Protein AF-S9UE52-F1 (afdb_monomer_lite)

InterPro domains:
  IPR001623 DnaJ domain [PF00226] (86-137)
  IPR001623 DnaJ domain [PS50076] (83-149)
  IPR001623 DnaJ domain [SM00271] (82-143)
  IPR001623 DnaJ domain [cd06257] (86-136)
  IPR036869 Chaperone J-domain superfamily [G3DSA:1.10.287.110] (58-142)
  IPR036869 Chaperone J-domain superfamily [SSF46565] (25-137)

Radius of gyration: 41.05 Å; chains: 1; bounding box: 106×76×118 Å

Foldseek 3Di:
DDDDDDDDDDDDDDDDPPVVPVPQQQDPVRDGDDHPVSVVVVVCCVVPPDPVVVVVVVVVVVVVVVLVVQQVVLVVLCVVPNALCVLLVHDLADEPVRLVVSLVVVCCCQPPVNDPPPDDDDDDARSNNNNVSSSCQLLDLSHPCVVVVSRVNRNVVSVVVVVVVPVPDDVVVVVVVVVVVVVVVVVVCCVPPVVVVVVLVVCCVPPVPVSVVVVVVVVV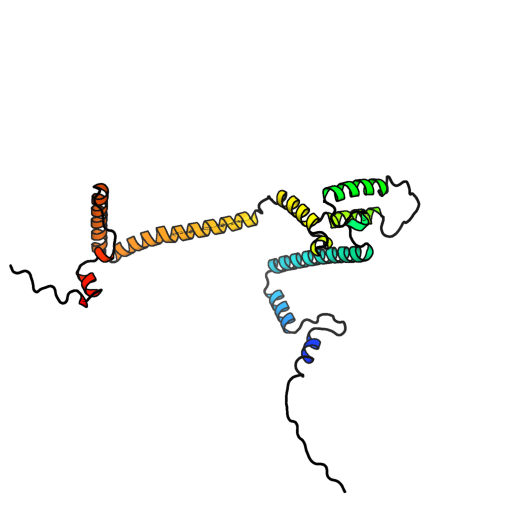VVVCVVVVHDDDPDPLVPDDPVVVCVVCVPPPPPDPPDDDD

Organism: NCBI:txid28005

Sequence (261 aa):
MRKRATFIIPSSCFCTAACGRRGVTTGESYSYKPGPIARFLRDAYQTLAPSNAKKKIAGRMQMGMEKAEVMEREQMWLKKHGSPLSVMGLPDHAELVEVRARYRNLVLETHPDTAKKAGAKSADETEYAILQTAYRMATSPVSLWHQNGSSPMLYQQLVAQSKKKVRSVNPVTAFAVFSFIVMILAGVFFSVVIVKHGLEAALQFFDPQFYHFMIQQEKEEQRKIEAGEFVDKDPKRLAPSAVRKLLFPGRFIHGDEEKTQ

Structure (mmCIF, N/CA/C/O backbone):
data_AF-S9UE52-F1
#
_entry.id   AF-S9UE52-F1
#
loop_
_atom_site.group_PDB
_atom_site.id
_atom_site.type_symbol
_atom_site.label_atom_id
_atom_site.label_alt_id
_atom_site.label_comp_id
_atom_site.label_asym_id
_atom_site.label_entity_id
_atom_site.label_seq_id
_atom_site.pdbx_PDB_ins_code
_atom_site.Cartn_x
_atom_site.Cartn_y
_atom_site.Cartn_z
_atom_site.occupancy
_atom_site.B_iso_or_equiv
_atom_site.auth_seq_id
_atom_site.auth_comp_id
_atom_site.auth_asym_id
_atom_site.auth_atom_id
_atom_site.pdbx_PDB_model_num
ATOM 1 N N . MET A 1 1 ? 62.841 -40.513 37.227 1.00 39.00 1 MET A N 1
ATOM 2 C CA . MET A 1 1 ? 63.048 -39.202 37.890 1.00 39.00 1 MET A CA 1
ATOM 3 C C . MET A 1 1 ? 62.196 -38.136 37.210 1.00 39.00 1 MET A C 1
ATOM 5 O O . MET A 1 1 ? 61.986 -38.232 36.013 1.00 39.00 1 MET A O 1
ATOM 9 N N . ARG A 1 2 ? 61.805 -37.115 37.988 1.00 34.84 2 ARG A N 1
ATOM 10 C CA . ARG A 1 2 ? 61.017 -35.902 37.666 1.00 34.84 2 ARG A CA 1
ATOM 11 C C . ARG A 1 2 ? 59.485 -36.019 37.691 1.00 34.84 2 ARG A C 1
ATOM 13 O O . ARG A 1 2 ? 58.818 -36.336 36.719 1.00 34.84 2 ARG A O 1
ATOM 20 N N . LYS A 1 3 ? 58.987 -35.643 38.874 1.00 41.69 3 LYS A N 1
ATOM 21 C CA . LYS A 1 3 ? 57.659 -35.122 39.215 1.00 41.69 3 LYS A CA 1
ATOM 22 C C . LYS A 1 3 ? 57.215 -34.013 38.248 1.00 41.69 3 LYS A C 1
ATOM 24 O O . LYS A 1 3 ? 58.028 -33.140 37.949 1.00 41.69 3 LYS A O 1
ATOM 29 N N . ARG A 1 4 ? 55.917 -33.942 37.938 1.00 36.59 4 ARG A N 1
ATOM 30 C CA . ARG A 1 4 ? 55.175 -32.672 37.843 1.00 36.59 4 ARG A CA 1
ATOM 31 C C . ARG A 1 4 ? 53.761 -32.859 38.385 1.00 36.59 4 ARG A C 1
ATOM 33 O O . ARG A 1 4 ? 53.065 -33.797 38.018 1.00 36.59 4 ARG A O 1
ATOM 40 N N . ALA A 1 5 ? 53.414 -31.977 39.311 1.00 39.81 5 ALA A N 1
ATOM 41 C CA . ALA A 1 5 ? 52.153 -31.916 40.022 1.00 39.81 5 ALA A CA 1
ATOM 42 C C . ALA A 1 5 ? 51.166 -30.974 39.308 1.00 39.81 5 ALA A C 1
ATOM 44 O O . ALA A 1 5 ? 51.595 -30.012 38.676 1.00 39.81 5 ALA A O 1
ATOM 45 N N . THR A 1 6 ? 49.873 -31.289 39.467 1.00 39.28 6 THR A N 1
ATOM 46 C CA . THR A 1 6 ? 48.701 -30.395 39.613 1.00 39.28 6 THR A CA 1
ATOM 47 C C . THR A 1 6 ? 48.587 -29.131 38.753 1.00 39.28 6 THR A C 1
ATOM 49 O O . THR A 1 6 ? 49.360 -28.201 38.932 1.00 39.28 6 THR A O 1
ATOM 52 N N . PHE A 1 7 ? 47.460 -28.984 38.044 1.00 30.09 7 PHE A N 1
ATOM 53 C CA . PHE A 1 7 ? 46.431 -28.024 38.476 1.00 30.09 7 PHE A CA 1
ATOM 54 C C . PHE A 1 7 ? 45.070 -28.340 37.840 1.00 30.09 7 PHE A C 1
ATOM 56 O O . PHE A 1 7 ? 44.947 -28.502 36.629 1.00 30.09 7 PHE A O 1
ATOM 63 N N . ILE A 1 8 ? 44.057 -28.446 38.695 1.00 36.19 8 ILE A N 1
ATOM 64 C CA . ILE A 1 8 ? 42.642 -28.552 38.344 1.00 36.19 8 ILE A CA 1
ATOM 65 C C . ILE A 1 8 ? 42.162 -27.133 38.019 1.00 36.19 8 ILE A C 1
ATOM 67 O O . ILE A 1 8 ? 42.325 -26.235 38.841 1.00 36.19 8 ILE A O 1
ATOM 71 N N . ILE A 1 9 ? 41.540 -26.939 36.856 1.00 36.56 9 ILE A N 1
ATOM 72 C CA . ILE A 1 9 ? 40.659 -25.795 36.595 1.00 36.56 9 ILE A CA 1
ATOM 73 C C . ILE A 1 9 ? 39.251 -26.376 36.435 1.00 36.56 9 ILE A C 1
ATOM 75 O O . ILE A 1 9 ? 38.971 -26.997 35.408 1.00 36.56 9 ILE A O 1
ATOM 79 N N . PRO A 1 10 ? 38.358 -26.237 37.428 1.00 45.88 10 PRO A N 1
ATOM 80 C CA . PRO A 1 10 ? 36.957 -26.571 37.269 1.00 45.88 10 PRO A CA 1
ATOM 81 C C . PRO A 1 10 ? 36.198 -25.286 36.938 1.00 45.88 10 PRO A C 1
ATOM 83 O O . PRO A 1 10 ? 36.192 -24.360 37.740 1.00 45.88 10 PRO A O 1
ATOM 86 N N . SER A 1 11 ? 35.552 -25.205 35.777 1.00 33.38 11 SER A N 1
ATOM 87 C CA . SER A 1 11 ? 34.475 -24.234 35.517 1.00 33.38 11 SER A CA 1
ATOM 88 C C . SER A 1 11 ? 33.665 -24.678 34.302 1.00 33.38 11 SER A C 1
ATOM 90 O O . SER A 1 11 ? 33.887 -24.275 33.168 1.00 33.38 11 SER A O 1
ATOM 92 N N . SER A 1 12 ? 32.778 -25.623 34.584 1.00 35.09 12 SER A N 1
ATOM 93 C CA . SER A 1 12 ? 31.376 -25.646 34.171 1.00 35.09 12 SER A CA 1
ATOM 94 C C . SER A 1 12 ? 30.885 -24.684 33.069 1.00 35.09 12 SER A C 1
ATOM 96 O O . SER A 1 12 ? 30.914 -23.467 33.218 1.00 35.09 12 SER A O 1
ATOM 98 N N . CYS A 1 13 ? 30.129 -25.315 32.166 1.00 36.69 13 CYS A N 1
ATOM 99 C CA . CYS A 1 13 ? 28.798 -24.908 31.705 1.00 36.69 13 CYS A CA 1
ATOM 100 C C . CYS A 1 13 ? 28.675 -24.107 30.396 1.00 36.69 13 CYS A C 1
ATOM 102 O O . CYS A 1 13 ? 29.430 -23.192 30.105 1.00 36.69 13 CYS A O 1
ATOM 104 N N . PHE A 1 14 ? 27.600 -24.455 29.679 1.00 35.03 14 PHE A N 1
ATOM 105 C CA . PHE A 1 14 ? 26.991 -23.783 28.527 1.00 35.03 14 PHE A CA 1
ATOM 106 C C . PHE A 1 14 ? 27.690 -23.907 27.171 1.00 35.03 14 PHE A C 1
ATOM 108 O O . PHE A 1 14 ? 28.370 -22.988 26.745 1.00 35.03 14 PHE A O 1
ATOM 115 N N . CYS A 1 15 ? 27.386 -24.978 26.419 1.00 31.83 15 CYS A N 1
ATOM 116 C CA . CYS A 1 15 ? 27.245 -24.876 24.949 1.00 31.83 15 CYS A CA 1
ATOM 117 C C . CYS A 1 15 ? 26.535 -26.058 24.243 1.00 31.83 15 CYS A C 1
ATOM 119 O O . CYS A 1 15 ? 26.544 -26.128 23.019 1.00 31.83 15 CYS A O 1
ATOM 121 N N . THR A 1 16 ? 25.863 -26.979 24.943 1.00 37.31 16 THR A N 1
ATOM 122 C CA . THR A 1 16 ? 25.246 -28.169 24.306 1.00 37.31 16 THR A CA 1
ATOM 123 C C . THR A 1 16 ? 23.750 -28.056 23.982 1.00 37.31 16 THR A C 1
ATOM 125 O O . THR A 1 16 ? 23.169 -29.011 23.477 1.00 37.31 16 THR A O 1
ATOM 128 N N . ALA A 1 17 ? 23.107 -26.899 24.179 1.00 39.38 17 ALA A N 1
ATOM 129 C CA . ALA A 1 17 ? 21.669 -26.733 23.900 1.00 39.38 17 ALA A CA 1
ATOM 130 C C . ALA A 1 17 ? 21.336 -26.001 22.581 1.00 39.38 17 ALA A C 1
ATOM 132 O O . ALA A 1 17 ? 20.198 -26.066 22.114 1.00 39.38 17 ALA A O 1
ATOM 133 N N . ALA A 1 18 ? 22.299 -25.314 21.953 1.00 41.38 18 ALA A N 1
ATOM 134 C CA . ALA A 1 18 ? 22.034 -24.500 20.760 1.00 41.38 18 ALA A CA 1
ATOM 135 C C . ALA A 1 18 ? 22.187 -25.274 19.434 1.00 41.38 18 ALA A C 1
ATOM 137 O O . ALA A 1 18 ? 21.446 -25.013 18.486 1.00 41.38 18 ALA A O 1
ATOM 138 N N . CYS A 1 19 ? 23.085 -26.266 19.365 1.00 37.19 19 CYS A N 1
ATOM 139 C CA . CYS A 1 19 ? 23.285 -27.060 18.143 1.00 37.19 19 CYS A CA 1
ATOM 140 C C . CYS A 1 19 ? 22.184 -28.107 17.899 1.00 37.19 19 CYS A C 1
ATOM 142 O O . CYS A 1 19 ? 21.848 -28.378 16.750 1.00 37.19 19 CYS A O 1
ATOM 144 N N . GLY A 1 20 ? 21.552 -28.645 18.949 1.00 33.91 20 GLY A N 1
ATOM 145 C CA . GLY A 1 20 ? 20.535 -29.702 18.818 1.00 33.91 20 GLY A CA 1
ATOM 146 C C . GLY A 1 20 ? 19.168 -29.248 18.285 1.00 33.91 20 GLY A C 1
ATOM 147 O O . GLY A 1 20 ? 18.363 -30.079 17.878 1.00 33.91 20 GLY A O 1
ATOM 148 N N . ARG A 1 21 ? 18.877 -27.938 18.258 1.00 43.19 21 ARG A N 1
ATOM 149 C CA . ARG A 1 21 ? 17.559 -27.414 17.842 1.00 43.19 21 ARG A CA 1
ATOM 150 C C . ARG A 1 21 ? 17.455 -27.018 16.368 1.00 43.19 21 ARG A C 1
ATOM 152 O O . ARG A 1 21 ? 16.339 -26.933 15.860 1.00 43.19 21 ARG A O 1
ATOM 159 N N . ARG A 1 22 ? 18.574 -26.826 15.656 1.00 43.00 22 ARG A N 1
ATOM 160 C CA . ARG A 1 22 ? 18.538 -26.534 14.207 1.00 43.00 22 ARG A CA 1
ATOM 161 C C . ARG A 1 22 ? 18.131 -27.763 13.383 1.00 43.00 22 ARG A C 1
ATOM 163 O O . ARG A 1 22 ? 17.329 -27.626 12.470 1.00 43.00 22 ARG A O 1
ATOM 170 N N . GLY A 1 23 ? 18.541 -28.969 13.784 1.00 46.31 23 GLY A N 1
ATOM 171 C CA . GLY A 1 23 ? 18.203 -30.214 13.072 1.00 46.31 23 GLY A CA 1
ATOM 172 C C . GLY A 1 23 ? 16.717 -30.610 13.073 1.00 46.31 23 GLY A C 1
ATOM 173 O O . GLY A 1 23 ? 16.309 -31.451 12.281 1.00 46.31 23 GLY A O 1
ATOM 174 N N . VAL A 1 24 ? 15.884 -30.005 13.929 1.00 52.06 24 VAL A N 1
ATOM 175 C CA . VAL A 1 24 ? 14.453 -30.358 14.045 1.00 52.06 24 VAL A CA 1
ATOM 176 C C . VAL A 1 24 ? 13.578 -29.607 13.031 1.00 52.06 24 VAL A C 1
ATOM 178 O O . VAL A 1 24 ? 12.476 -30.054 12.727 1.00 52.06 24 VAL A O 1
ATOM 181 N N . THR A 1 25 ? 14.053 -28.480 12.487 1.00 48.56 25 THR A N 1
ATOM 182 C CA . THR A 1 25 ? 13.241 -27.599 11.620 1.00 48.56 25 THR A CA 1
ATOM 183 C C . THR A 1 25 ? 13.777 -27.445 10.198 1.00 48.56 25 THR A C 1
ATOM 185 O O . THR A 1 25 ? 13.020 -27.046 9.315 1.00 48.56 25 THR A O 1
ATOM 188 N N . THR A 1 26 ? 15.027 -27.829 9.935 1.00 48.72 26 THR A N 1
ATOM 189 C CA . THR A 1 26 ? 15.622 -27.849 8.590 1.00 48.72 26 THR A CA 1
ATOM 190 C C . THR A 1 26 ? 15.923 -29.285 8.170 1.00 48.72 26 THR A C 1
ATOM 192 O O . THR A 1 26 ? 16.691 -29.977 8.835 1.00 48.72 26 THR A O 1
ATOM 195 N N . GLY A 1 27 ? 15.300 -29.751 7.085 1.00 53.41 27 GLY A N 1
ATOM 196 C CA . GLY A 1 27 ? 15.640 -31.016 6.434 1.00 53.41 27 GLY A CA 1
ATOM 197 C C . GLY A 1 27 ? 16.993 -30.966 5.718 1.00 53.41 27 GLY A C 1
ATOM 198 O O . GLY A 1 27 ? 17.577 -29.896 5.566 1.00 53.41 27 GLY A O 1
ATOM 199 N N . GLU A 1 28 ? 17.458 -32.122 5.233 1.00 50.53 28 GLU A N 1
ATOM 200 C CA . GLU A 1 28 ? 18.746 -32.297 4.527 1.00 50.53 28 GLU A CA 1
ATOM 201 C C . GLU A 1 28 ? 18.913 -31.391 3.290 1.00 50.53 28 GLU A C 1
ATOM 203 O O . GLU A 1 28 ? 20.029 -31.178 2.834 1.00 50.53 28 GLU A O 1
ATOM 208 N N . SER A 1 29 ? 17.826 -30.797 2.784 1.00 50.72 29 SER A N 1
ATOM 209 C CA . SER A 1 29 ? 17.812 -29.881 1.632 1.00 50.72 29 SER A CA 1
ATOM 210 C C . SER A 1 29 ? 17.504 -28.418 1.997 1.00 50.72 29 SER A C 1
ATOM 212 O O . SER A 1 29 ? 16.993 -27.687 1.155 1.00 50.72 29 SER A O 1
ATOM 214 N N . TYR A 1 30 ? 17.706 -27.988 3.252 1.00 53.94 30 TYR A N 1
ATOM 215 C CA . TYR A 1 30 ? 17.242 -26.682 3.776 1.00 53.94 30 TYR A CA 1
ATOM 216 C C . TYR A 1 30 ? 15.721 -26.455 3.663 1.00 53.94 30 TYR A C 1
ATOM 218 O O . TYR A 1 30 ? 15.222 -25.350 3.873 1.00 53.94 30 TYR A O 1
ATOM 226 N N . SER A 1 31 ? 14.958 -27.511 3.379 1.00 56.12 31 SER A N 1
ATOM 227 C CA . SER A 1 31 ? 13.502 -27.477 3.346 1.00 56.12 31 SER A CA 1
ATOM 228 C C . SER A 1 31 ? 12.945 -27.498 4.769 1.00 56.12 31 SER A C 1
ATOM 230 O O . SER A 1 31 ? 13.386 -28.272 5.624 1.00 56.12 31 SER A O 1
ATOM 232 N N . TYR A 1 32 ? 11.979 -26.623 5.047 1.00 65.75 32 TYR A N 1
ATOM 233 C CA . TYR A 1 32 ? 11.336 -26.552 6.356 1.00 65.75 32 TYR A CA 1
ATOM 234 C C . TYR A 1 32 ? 10.607 -27.868 6.666 1.00 65.75 32 TYR A C 1
ATOM 236 O O . TYR A 1 32 ? 9.670 -28.248 5.960 1.00 65.75 32 TYR A O 1
ATOM 244 N N . LYS A 1 33 ? 11.013 -28.559 7.738 1.00 68.19 33 LYS A N 1
ATOM 245 C CA . LYS A 1 33 ? 10.299 -29.732 8.261 1.00 68.19 33 LYS A CA 1
ATOM 246 C C . LYS A 1 33 ? 9.376 -29.279 9.400 1.00 68.19 33 LYS A C 1
ATOM 248 O O . LYS A 1 33 ? 9.873 -28.826 10.431 1.00 68.19 33 LYS A O 1
ATOM 253 N N . PRO A 1 34 ? 8.041 -29.408 9.266 1.00 72.06 34 PRO A N 1
ATOM 254 C CA . PRO A 1 34 ? 7.133 -29.036 10.339 1.00 72.06 34 PRO A CA 1
ATOM 255 C C . PRO A 1 34 ? 7.307 -29.992 11.523 1.00 72.06 34 PRO A C 1
ATOM 257 O O . PRO A 1 34 ? 7.177 -31.217 11.380 1.00 72.06 34 PRO A O 1
ATOM 260 N N . GLY A 1 35 ? 7.594 -29.413 12.689 1.00 81.50 35 GLY A N 1
ATOM 261 C CA . GLY A 1 35 ? 7.729 -30.137 13.949 1.00 81.50 35 GLY A CA 1
ATOM 262 C C . GLY A 1 35 ? 6.406 -30.752 14.432 1.00 81.50 35 GLY A C 1
ATOM 263 O O . GLY A 1 35 ? 5.337 -30.424 13.912 1.00 81.50 35 GLY A O 1
ATOM 264 N N . PRO A 1 36 ? 6.450 -31.622 15.453 1.00 77.44 36 PRO A N 1
ATOM 265 C CA . PRO A 1 36 ? 5.275 -32.350 15.946 1.00 77.44 36 PRO A CA 1
ATOM 266 C C . PRO A 1 36 ? 4.136 -31.424 16.399 1.00 77.44 36 PRO A C 1
ATOM 268 O O . PRO A 1 36 ? 2.976 -31.675 16.087 1.00 77.44 36 PRO A O 1
ATOM 271 N N . ILE A 1 37 ? 4.463 -30.294 17.033 1.00 76.31 37 ILE A N 1
ATOM 272 C CA . ILE A 1 37 ? 3.480 -29.284 17.461 1.00 76.31 37 ILE A CA 1
ATOM 273 C C . ILE A 1 37 ? 2.779 -28.638 16.255 1.00 76.31 37 ILE A C 1
ATOM 275 O O . ILE A 1 37 ? 1.567 -28.445 16.268 1.00 76.31 37 ILE A O 1
ATOM 279 N N . ALA A 1 38 ? 3.522 -28.339 15.185 1.00 77.19 38 ALA A N 1
ATOM 280 C CA . ALA A 1 38 ? 2.959 -27.744 13.975 1.00 77.19 38 ALA A CA 1
ATOM 281 C C . ALA A 1 38 ? 2.018 -28.714 13.242 1.00 77.19 38 ALA A C 1
ATOM 283 O O . ALA A 1 38 ? 1.025 -28.281 12.662 1.00 77.19 38 ALA A O 1
ATOM 284 N N . ARG A 1 39 ? 2.304 -30.024 13.298 1.00 80.12 39 ARG A N 1
ATOM 285 C CA . ARG A 1 39 ? 1.415 -31.069 12.766 1.00 80.12 39 ARG A CA 1
ATOM 286 C C . ARG A 1 39 ? 0.128 -31.160 13.577 1.00 80.12 39 ARG A C 1
ATOM 288 O O . ARG A 1 39 ? -0.943 -31.043 13.000 1.00 80.12 39 ARG A O 1
ATOM 295 N N . PHE A 1 40 ? 0.232 -31.221 14.905 1.00 82.00 40 PHE A N 1
ATOM 296 C CA . PHE A 1 40 ? -0.940 -31.252 15.781 1.00 82.00 40 PHE A CA 1
ATOM 297 C C . PHE A 1 40 ? -1.844 -30.023 15.598 1.00 82.00 40 PHE A C 1
ATOM 299 O O . PHE A 1 40 ? -3.054 -30.156 15.446 1.00 82.00 40 PHE A O 1
ATOM 306 N N . LEU A 1 41 ? -1.266 -28.818 15.541 1.00 80.50 41 LEU A N 1
ATOM 307 C CA . LEU A 1 41 ? -2.024 -27.589 15.285 1.00 80.50 41 LEU A CA 1
ATOM 308 C C . LEU A 1 41 ? -2.682 -27.588 13.902 1.00 80.50 41 LEU A C 1
ATOM 310 O O . LEU A 1 41 ? -3.803 -27.102 13.758 1.00 80.50 41 LEU A O 1
ATOM 314 N N . ARG A 1 42 ? -2.007 -28.135 12.885 1.00 80.00 42 ARG A N 1
ATOM 315 C CA . ARG A 1 42 ? -2.571 -28.286 11.541 1.00 80.00 42 ARG A CA 1
ATOM 316 C C . ARG A 1 42 ? -3.760 -29.241 11.549 1.00 80.00 42 ARG A C 1
ATOM 318 O O . ARG A 1 42 ? -4.777 -28.901 10.953 1.00 80.00 42 ARG A O 1
ATOM 325 N N . ASP A 1 43 ? -3.660 -30.370 12.239 1.00 80.88 43 ASP A N 1
ATOM 326 C CA . ASP A 1 43 ? -4.728 -31.371 12.316 1.00 80.88 43 ASP A CA 1
ATOM 327 C C . ASP A 1 43 ? -5.923 -30.847 13.126 1.00 80.88 43 ASP A C 1
ATOM 329 O O . ASP A 1 43 ? -7.071 -30.951 12.690 1.00 80.88 43 ASP A O 1
ATOM 333 N N . ALA A 1 44 ? -5.667 -30.166 14.247 1.00 78.81 44 ALA A N 1
ATOM 334 C CA . ALA A 1 44 ? -6.691 -29.472 15.027 1.00 78.81 44 ALA A CA 1
ATOM 335 C C . ALA A 1 44 ? -7.390 -28.378 14.199 1.00 78.81 44 ALA A C 1
ATOM 337 O O . ALA A 1 44 ? -8.613 -28.275 14.186 1.00 78.81 44 ALA A O 1
ATOM 338 N N . TYR A 1 45 ? -6.635 -27.590 13.433 1.00 78.31 45 TYR A N 1
ATOM 339 C CA . TYR A 1 45 ? -7.202 -26.583 12.537 1.00 78.31 45 TYR A CA 1
ATOM 340 C C . TYR A 1 45 ? -7.994 -27.216 11.379 1.00 78.31 45 TYR A C 1
ATOM 342 O O . TYR A 1 45 ? -9.056 -26.725 10.997 1.00 78.31 45 TYR A O 1
ATOM 350 N N . GLN A 1 46 ? -7.526 -28.330 10.816 1.00 80.12 46 GLN A N 1
ATOM 351 C CA . GLN A 1 46 ? -8.240 -29.040 9.757 1.00 80.12 46 GLN A CA 1
ATOM 352 C C . GLN A 1 46 ? -9.533 -29.692 10.250 1.00 80.12 46 GLN A C 1
ATOM 354 O O . GLN A 1 46 ? -10.493 -29.753 9.484 1.00 80.12 46 GLN A O 1
ATOM 359 N N . THR A 1 47 ? -9.598 -30.126 11.501 1.00 78.12 47 THR A N 1
ATOM 360 C CA . THR A 1 47 ? -10.788 -30.771 12.070 1.00 78.12 47 THR A CA 1
ATOM 361 C C . THR A 1 47 ? -11.797 -29.760 12.615 1.00 78.12 47 THR A C 1
ATOM 363 O O . THR A 1 47 ? -12.991 -29.913 12.376 1.00 78.12 47 THR A O 1
ATOM 366 N N . LEU A 1 48 ? -11.337 -28.688 13.268 1.00 76.94 48 LEU A N 1
ATOM 367 C CA . LEU A 1 48 ? -12.206 -27.741 13.979 1.00 76.94 48 LEU A CA 1
ATOM 368 C C . LEU A 1 48 ? -12.563 -26.483 13.177 1.00 76.94 48 LEU A C 1
ATOM 370 O O . LEU A 1 48 ? -13.579 -25.849 13.458 1.00 76.94 48 LEU A O 1
ATOM 374 N N . ALA A 1 49 ? -11.753 -26.073 12.191 1.00 71.56 49 ALA A N 1
ATOM 375 C CA . ALA A 1 49 ? -12.007 -24.804 11.514 1.00 71.56 49 ALA A CA 1
ATOM 376 C C . ALA A 1 49 ? -13.182 -24.907 10.519 1.00 71.56 49 ALA A C 1
ATOM 378 O O . ALA A 1 49 ? -13.180 -25.789 9.645 1.00 71.56 49 ALA A O 1
ATOM 379 N N . PRO A 1 50 ? -14.144 -23.963 10.563 1.00 77.94 50 PRO A N 1
ATOM 380 C CA . PRO A 1 50 ? -15.257 -23.930 9.624 1.00 77.94 50 PRO A CA 1
ATOM 381 C C . PRO A 1 50 ? -14.751 -23.754 8.186 1.00 77.94 50 PRO A C 1
ATOM 383 O O . PRO A 1 50 ? -13.779 -23.035 7.925 1.00 77.94 50 PRO A O 1
ATOM 386 N N . SER A 1 51 ? -15.429 -24.386 7.224 1.00 77.62 51 SER A N 1
ATOM 387 C CA . SER A 1 51 ? -15.046 -24.394 5.799 1.00 77.62 51 SER A CA 1
ATOM 388 C C . SER A 1 51 ? -14.838 -22.986 5.219 1.00 77.62 51 SER A C 1
ATOM 390 O O . SER A 1 51 ? -13.939 -22.765 4.406 1.00 77.62 51 SER A O 1
ATOM 392 N N . ASN A 1 52 ? -15.598 -22.004 5.707 1.00 76.94 52 ASN A N 1
ATOM 393 C CA . ASN A 1 52 ? -15.487 -20.597 5.321 1.00 76.94 52 ASN A CA 1
ATOM 394 C C . ASN A 1 52 ? -14.184 -19.930 5.800 1.00 76.94 52 ASN A C 1
ATOM 396 O O . ASN A 1 52 ? -13.637 -19.085 5.090 1.00 76.94 52 ASN A O 1
ATOM 400 N N . ALA A 1 53 ? -13.655 -20.311 6.968 1.00 77.12 53 ALA A N 1
ATOM 401 C CA . ALA A 1 53 ? -12.375 -19.798 7.463 1.00 77.12 53 ALA A CA 1
ATOM 402 C C . ALA A 1 53 ? -11.208 -20.341 6.626 1.00 77.12 53 ALA A C 1
ATOM 404 O O . ALA A 1 53 ? -10.328 -19.579 6.223 1.00 77.12 53 ALA A O 1
ATOM 405 N N . LYS A 1 54 ? -11.265 -21.631 6.265 1.00 79.75 54 LYS A N 1
ATOM 406 C CA . LYS A 1 54 ? -10.280 -22.273 5.382 1.00 79.75 54 LYS A CA 1
ATOM 407 C C . LYS A 1 54 ? -10.230 -21.607 4.007 1.00 79.75 54 LYS A C 1
ATOM 409 O O . LYS A 1 54 ? -9.145 -21.255 3.555 1.00 79.75 54 LYS A O 1
ATOM 414 N N . LYS A 1 55 ? -11.389 -21.350 3.385 1.00 81.50 55 LYS A N 1
ATOM 415 C CA . LYS A 1 55 ? -11.477 -20.643 2.093 1.00 81.50 55 LYS A CA 1
ATOM 416 C C . LYS A 1 55 ? -10.907 -19.223 2.164 1.00 81.50 55 LYS A C 1
ATOM 418 O O . LYS A 1 55 ? -10.146 -18.829 1.286 1.00 81.50 55 LYS A O 1
ATOM 423 N N . LYS A 1 56 ? -11.217 -18.467 3.224 1.00 82.69 56 LYS A N 1
ATOM 424 C CA . LYS A 1 56 ? -10.678 -17.108 3.420 1.00 82.69 56 LYS A CA 1
ATOM 425 C C . LYS A 1 56 ? -9.158 -17.102 3.587 1.00 82.69 56 LYS A C 1
ATOM 427 O O . LYS A 1 56 ? -8.491 -16.239 3.022 1.00 82.69 56 LYS A O 1
ATOM 432 N N . ILE A 1 57 ? -8.612 -18.042 4.356 1.00 83.88 57 ILE A N 1
ATOM 433 C CA . ILE A 1 57 ? -7.165 -18.138 4.585 1.00 83.88 57 ILE A CA 1
ATOM 434 C C . ILE A 1 57 ? -6.443 -18.594 3.316 1.00 83.88 57 ILE A C 1
ATOM 436 O O . ILE A 1 57 ? -5.443 -17.981 2.954 1.00 83.88 57 ILE A O 1
ATOM 440 N N . ALA A 1 58 ? -6.986 -19.578 2.597 1.00 83.62 58 ALA A N 1
ATOM 441 C CA . ALA A 1 58 ? -6.451 -20.009 1.309 1.00 83.62 58 ALA A CA 1
ATOM 442 C C . ALA A 1 58 ? -6.434 -18.861 0.287 1.00 83.62 58 ALA A C 1
ATOM 444 O O . ALA A 1 58 ? -5.400 -18.611 -0.321 1.00 83.62 58 ALA A O 1
ATOM 445 N N . GLY A 1 59 ? -7.526 -18.094 0.176 1.00 84.75 59 GLY A N 1
ATOM 446 C CA . GLY A 1 59 ? -7.577 -16.926 -0.708 1.00 84.75 59 GLY A CA 1
ATOM 447 C C . GLY A 1 59 ? -6.546 -15.854 -0.340 1.00 84.75 59 GLY A C 1
ATOM 448 O O . GLY A 1 59 ? -5.868 -15.321 -1.213 1.00 84.75 59 GLY A O 1
ATOM 449 N N . ARG A 1 60 ? -6.350 -15.575 0.957 1.00 84.62 60 ARG A N 1
ATOM 450 C CA . ARG A 1 60 ? -5.303 -14.642 1.413 1.00 84.62 60 ARG A CA 1
ATOM 451 C C . ARG A 1 60 ? -3.893 -15.150 1.116 1.00 84.62 60 ARG A C 1
ATOM 453 O O . ARG A 1 60 ? -3.045 -14.355 0.726 1.00 84.62 60 ARG A O 1
ATOM 460 N N . MET A 1 61 ? -3.642 -16.445 1.305 1.00 84.06 61 MET A N 1
ATOM 461 C CA . MET A 1 61 ? -2.355 -17.062 0.977 1.00 84.06 61 MET A CA 1
ATOM 462 C C . MET A 1 61 ? -2.080 -17.005 -0.524 1.00 84.06 61 MET A C 1
ATOM 464 O O . MET A 1 61 ? -0.985 -16.615 -0.907 1.00 84.06 61 MET A O 1
ATOM 468 N N . GLN A 1 62 ? -3.076 -17.306 -1.358 1.00 87.81 62 GLN A N 1
ATOM 469 C CA . GLN A 1 62 ? -2.953 -17.229 -2.809 1.00 87.81 62 GLN A CA 1
ATOM 470 C C . GLN A 1 62 ? -2.659 -15.798 -3.274 1.00 87.81 62 GLN A C 1
ATOM 472 O O . GLN A 1 62 ? -1.680 -15.587 -3.979 1.00 87.81 62 GLN A O 1
ATOM 477 N N . MET A 1 63 ? -3.411 -14.801 -2.796 1.00 85.38 63 MET A N 1
ATOM 478 C CA . MET A 1 63 ? -3.114 -13.392 -3.095 1.00 85.38 63 MET A CA 1
ATOM 479 C C . MET A 1 63 ? -1.713 -12.981 -2.617 1.00 85.38 63 MET A C 1
ATOM 481 O O . MET A 1 63 ? -1.037 -12.182 -3.264 1.00 85.38 63 MET A O 1
ATOM 485 N N . GLY A 1 64 ? -1.269 -13.512 -1.473 1.00 84.56 64 GLY A N 1
ATOM 486 C CA . GLY A 1 64 ? 0.083 -13.300 -0.961 1.00 84.56 64 GLY A CA 1
ATOM 487 C C . GLY A 1 64 ? 1.156 -13.903 -1.868 1.00 84.56 64 GLY A C 1
ATOM 488 O O . GLY A 1 64 ? 2.154 -13.240 -2.138 1.00 84.56 64 GLY A O 1
ATOM 489 N N . MET A 1 65 ? 0.932 -15.121 -2.368 1.00 87.25 65 MET A N 1
ATOM 490 C CA . MET A 1 65 ? 1.821 -15.799 -3.314 1.00 87.25 65 MET A CA 1
ATOM 491 C C . MET A 1 65 ? 1.873 -15.079 -4.659 1.00 87.25 65 MET A C 1
ATOM 493 O O . MET A 1 65 ? 2.963 -14.804 -5.138 1.00 87.25 65 MET A O 1
ATOM 497 N N . GLU A 1 66 ? 0.727 -14.695 -5.222 1.00 88.69 66 GLU A N 1
ATOM 498 C CA . GLU A 1 66 ? 0.658 -13.920 -6.468 1.00 88.69 66 GLU A CA 1
ATOM 499 C C . GLU A 1 66 ? 1.414 -12.593 -6.330 1.00 88.69 66 GLU A C 1
ATOM 501 O O . GLU A 1 66 ? 2.185 -12.203 -7.206 1.00 88.69 66 GLU A O 1
ATOM 506 N N . LYS A 1 67 ? 1.259 -11.907 -5.190 1.00 87.50 67 LYS A N 1
ATOM 507 C CA . LYS A 1 67 ? 2.013 -10.683 -4.906 1.00 87.50 67 LYS A CA 1
ATOM 508 C C . LYS A 1 67 ? 3.517 -10.951 -4.795 1.00 87.50 67 LYS A C 1
ATOM 510 O O . LYS A 1 67 ? 4.303 -10.156 -5.303 1.00 87.50 67 LYS A O 1
ATOM 515 N N . ALA A 1 68 ? 3.916 -12.028 -4.120 1.00 88.06 68 ALA A N 1
ATOM 516 C CA . ALA A 1 68 ? 5.320 -12.401 -3.976 1.00 88.06 68 ALA A CA 1
ATOM 517 C C . ALA A 1 68 ? 5.952 -12.746 -5.330 1.00 88.06 68 ALA A C 1
ATOM 519 O O . ALA A 1 68 ? 7.033 -12.252 -5.627 1.00 88.06 68 ALA A O 1
ATOM 520 N N . GLU A 1 69 ? 5.244 -13.491 -6.176 1.00 90.00 69 GLU A N 1
ATOM 521 C CA . GLU A 1 69 ? 5.685 -13.841 -7.525 1.00 90.00 69 GLU A CA 1
ATOM 522 C C . GLU A 1 69 ? 5.855 -12.594 -8.406 1.00 90.00 69 GLU A C 1
ATOM 524 O O . GLU A 1 69 ? 6.853 -12.455 -9.112 1.00 90.00 69 GLU A O 1
ATOM 529 N N . VAL A 1 70 ? 4.925 -11.634 -8.335 1.00 88.75 70 VAL A N 1
ATOM 530 C CA . VAL A 1 70 ? 5.070 -10.348 -9.037 1.00 88.75 70 VAL A CA 1
ATOM 531 C C . VAL A 1 70 ? 6.305 -9.590 -8.548 1.00 88.75 70 VAL A C 1
ATOM 533 O O . VAL A 1 70 ? 7.075 -9.102 -9.372 1.00 88.75 70 VAL A O 1
ATOM 536 N N . MET A 1 71 ? 6.527 -9.517 -7.232 1.00 88.62 71 MET A N 1
ATOM 537 C CA . MET A 1 71 ? 7.703 -8.842 -6.670 1.00 88.62 71 MET A CA 1
ATOM 538 C C . MET A 1 71 ? 9.010 -9.549 -7.043 1.00 88.62 71 MET A C 1
ATOM 540 O O . MET A 1 71 ? 9.999 -8.879 -7.320 1.00 88.62 71 MET A O 1
ATOM 544 N N . GLU A 1 72 ? 9.024 -10.879 -7.100 1.00 91.62 72 GLU A N 1
ATOM 545 C CA . GLU A 1 72 ? 10.185 -11.653 -7.541 1.00 91.62 72 GLU A CA 1
ATOM 546 C C . GLU A 1 72 ? 10.512 -11.375 -9.013 1.00 91.62 72 GLU A C 1
ATOM 548 O O . GLU A 1 72 ? 11.666 -11.112 -9.353 1.00 91.62 72 GLU A O 1
ATOM 553 N N . ARG A 1 73 ? 9.496 -11.330 -9.884 1.00 90.62 73 ARG A N 1
ATOM 554 C CA . ARG A 1 73 ? 9.674 -10.945 -11.293 1.00 90.62 73 ARG A CA 1
ATOM 555 C C . ARG A 1 73 ? 10.205 -9.518 -11.429 1.00 90.62 73 ARG A C 1
ATOM 557 O O . ARG A 1 73 ? 11.133 -9.294 -12.203 1.00 90.62 73 ARG A O 1
ATOM 564 N N . GLU A 1 74 ? 9.666 -8.566 -10.666 1.00 90.88 74 GLU A N 1
ATOM 565 C CA . GLU A 1 74 ? 10.177 -7.187 -10.631 1.00 90.88 74 GLU A CA 1
ATOM 566 C C . GLU A 1 74 ? 11.627 -7.142 -10.130 1.00 90.88 74 GLU A C 1
ATOM 568 O O . GLU A 1 74 ? 12.457 -6.442 -10.705 1.00 90.88 74 GLU A O 1
ATOM 573 N N . GLN A 1 75 ? 11.979 -7.932 -9.114 1.00 91.88 75 GLN A N 1
ATOM 574 C CA . GLN A 1 75 ? 13.349 -8.018 -8.612 1.00 91.88 75 GLN A CA 1
ATOM 575 C C . GLN A 1 75 ? 14.312 -8.571 -9.667 1.00 91.88 75 GLN A C 1
ATOM 577 O O . GLN A 1 75 ? 15.409 -8.039 -9.838 1.00 91.88 75 GLN A O 1
ATOM 582 N N . MET A 1 76 ? 13.921 -9.635 -10.368 1.00 91.88 76 MET A N 1
ATOM 583 C CA . MET A 1 76 ? 14.720 -10.226 -11.443 1.00 91.88 76 MET A CA 1
ATOM 584 C C . MET A 1 76 ? 14.905 -9.244 -12.599 1.00 91.88 76 MET A C 1
ATOM 586 O O . MET A 1 76 ? 16.011 -9.113 -13.122 1.00 91.88 76 MET A O 1
ATOM 590 N N . TRP A 1 77 ? 13.860 -8.491 -12.938 1.00 92.81 77 TRP A N 1
ATOM 591 C CA . TRP A 1 77 ? 13.945 -7.436 -13.940 1.00 92.81 77 TRP A CA 1
ATOM 592 C C . TRP A 1 77 ? 14.903 -6.318 -13.512 1.00 92.81 77 TRP A C 1
ATOM 594 O O . TRP A 1 77 ? 15.782 -5.943 -14.283 1.00 92.81 77 TRP A O 1
ATOM 604 N N . LEU A 1 78 ? 14.799 -5.832 -12.269 1.00 91.69 78 LEU A N 1
ATOM 605 C CA . LEU A 1 78 ? 15.675 -4.782 -11.732 1.00 91.69 78 LEU A CA 1
ATOM 606 C C . LEU A 1 78 ? 17.141 -5.231 -11.680 1.00 91.69 78 LEU A C 1
ATOM 608 O O . LEU A 1 78 ? 18.034 -4.430 -11.938 1.00 91.69 78 LEU A O 1
ATOM 612 N N . LYS A 1 79 ? 17.404 -6.513 -11.394 1.00 91.50 79 LYS A N 1
ATOM 613 C CA . LYS A 1 79 ? 18.760 -7.085 -11.457 1.00 91.50 79 LYS A CA 1
ATOM 614 C C . LYS A 1 79 ? 19.327 -7.097 -12.880 1.00 91.50 79 LYS A C 1
ATOM 616 O O . LYS A 1 79 ? 20.533 -6.952 -13.037 1.00 91.50 79 LYS A O 1
ATOM 621 N N . LYS A 1 80 ? 18.477 -7.295 -13.893 1.00 90.75 80 LYS A N 1
ATOM 622 C CA . LYS A 1 80 ? 18.878 -7.385 -15.305 1.00 90.75 80 LYS A CA 1
ATOM 623 C C . LYS A 1 80 ? 19.055 -6.010 -15.957 1.00 90.75 80 LYS A C 1
ATOM 625 O O . LYS A 1 80 ? 20.030 -5.806 -16.669 1.00 90.75 80 LYS A O 1
ATOM 630 N N . HIS A 1 81 ? 18.123 -5.089 -15.711 1.00 87.75 81 HIS A N 1
ATOM 631 C CA . HIS A 1 81 ? 18.004 -3.815 -16.436 1.00 87.75 81 HIS A CA 1
ATOM 632 C C . HIS A 1 81 ? 18.324 -2.575 -15.588 1.00 87.75 81 HIS A C 1
ATOM 634 O O . HIS A 1 81 ? 18.526 -1.493 -16.133 1.00 87.75 81 HIS A O 1
ATOM 640 N N . GLY A 1 82 ? 18.400 -2.708 -14.261 1.00 89.19 82 GLY A N 1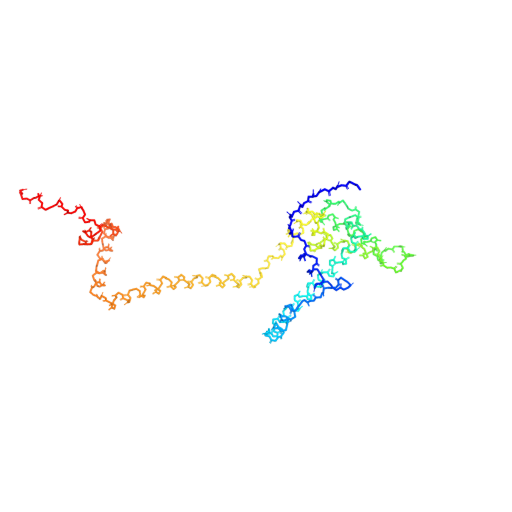
ATOM 641 C CA . GLY A 1 82 ? 18.696 -1.602 -13.352 1.00 89.19 82 GLY A CA 1
ATOM 642 C C . GLY A 1 82 ? 17.488 -0.705 -13.061 1.00 89.19 82 GLY A C 1
ATOM 643 O O . GLY A 1 82 ? 16.358 -1.174 -12.930 1.00 89.19 82 GLY A O 1
ATOM 644 N N . SER A 1 83 ? 17.734 0.600 -12.895 1.00 91.12 83 SER A N 1
ATOM 645 C CA . SER A 1 83 ? 16.689 1.581 -12.568 1.00 91.12 83 SER A CA 1
ATOM 646 C C . SER A 1 83 ? 15.714 1.763 -13.744 1.00 91.12 83 SER A C 1
ATOM 648 O O . SER A 1 83 ? 16.160 2.056 -14.856 1.00 91.12 83 SER A O 1
ATOM 650 N N . PRO A 1 84 ? 14.386 1.693 -13.526 1.00 92.00 84 PRO A N 1
ATOM 651 C CA . PRO A 1 84 ? 13.390 1.986 -14.556 1.00 92.00 84 PRO A CA 1
ATOM 652 C C . PRO A 1 84 ? 13.551 3.373 -15.197 1.00 92.00 84 PRO A C 1
ATOM 654 O O . PRO A 1 84 ? 13.245 3.539 -16.376 1.00 92.00 84 PRO A O 1
ATOM 657 N N . LEU A 1 85 ? 14.047 4.366 -14.448 1.00 91.69 85 LEU A N 1
ATOM 658 C CA . LEU A 1 85 ? 14.326 5.705 -14.979 1.00 91.69 85 LEU A CA 1
ATOM 659 C C . LEU A 1 85 ? 15.533 5.702 -15.921 1.00 91.69 85 LEU A C 1
ATOM 661 O O . LEU A 1 85 ? 15.468 6.312 -16.986 1.00 91.69 85 LEU A O 1
ATOM 665 N N . SER A 1 86 ? 16.576 4.937 -15.589 1.00 90.81 86 SER A N 1
ATOM 666 C CA . SER A 1 86 ? 17.757 4.770 -16.441 1.00 90.81 86 SER A CA 1
ATOM 667 C C . SER A 1 86 ? 17.398 4.134 -17.787 1.00 90.81 86 SER A C 1
ATOM 669 O O . SER A 1 86 ? 17.839 4.622 -18.824 1.00 90.81 86 SER A O 1
ATOM 671 N N . VAL A 1 87 ? 16.502 3.139 -17.792 1.00 90.25 87 VAL A N 1
ATOM 672 C CA . VAL A 1 87 ? 15.977 2.518 -19.024 1.00 90.25 87 VAL A CA 1
ATOM 673 C C . VAL A 1 87 ? 15.239 3.527 -19.916 1.00 90.25 87 VAL A C 1
ATOM 675 O O . VAL A 1 87 ? 15.312 3.446 -21.138 1.00 90.25 87 VAL A O 1
ATOM 678 N N . MET A 1 88 ? 14.560 4.515 -19.327 1.00 89.75 88 MET A N 1
ATOM 679 C CA . MET A 1 88 ? 13.897 5.601 -20.066 1.00 89.75 88 MET A CA 1
ATOM 680 C C . MET A 1 88 ? 14.836 6.779 -20.405 1.00 89.75 88 MET A C 1
ATOM 682 O O . MET A 1 88 ? 14.420 7.733 -21.075 1.00 89.75 88 MET A O 1
ATOM 686 N N . GLY A 1 89 ? 16.097 6.730 -19.965 1.00 89.56 89 GLY A N 1
ATOM 687 C CA . GLY A 1 89 ? 17.073 7.811 -20.115 1.00 89.56 89 GLY A CA 1
ATOM 688 C C . GLY A 1 89 ? 16.746 9.049 -19.276 1.00 89.56 89 GLY A C 1
ATOM 689 O O . GLY A 1 89 ? 17.044 10.164 -19.696 1.00 89.56 89 GLY A O 1
ATOM 690 N N . LEU A 1 90 ? 16.077 8.865 -18.137 1.00 91.12 90 LEU A N 1
ATOM 691 C CA . LEU A 1 90 ? 15.684 9.929 -17.216 1.00 91.12 90 LEU A CA 1
ATOM 692 C C . LEU A 1 90 ? 16.585 9.956 -15.975 1.00 91.12 90 LEU A C 1
ATOM 694 O O . LEU A 1 90 ? 17.071 8.904 -15.551 1.00 91.12 90 LEU A O 1
ATOM 698 N N . PRO A 1 91 ? 16.783 11.138 -15.3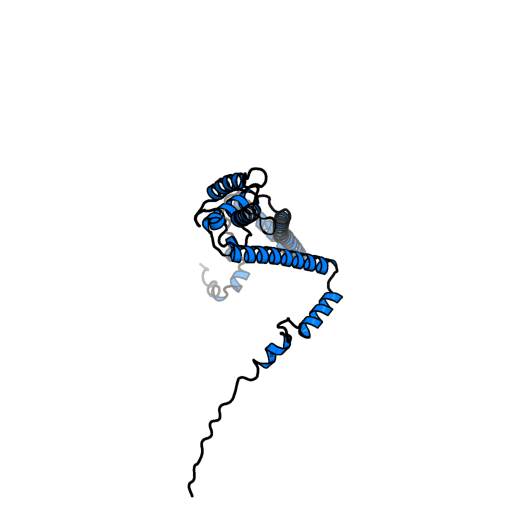65 1.00 89.44 91 PRO A N 1
ATOM 699 C CA . PRO A 1 91 ? 17.486 11.249 -14.094 1.00 89.44 91 PRO A CA 1
ATOM 700 C C . PRO A 1 91 ? 16.659 10.657 -12.944 1.00 89.44 91 PRO A C 1
ATOM 702 O O . PRO A 1 91 ? 15.431 10.652 -12.996 1.00 89.44 91 PRO A O 1
ATOM 705 N N . ASP A 1 92 ? 17.320 10.239 -11.861 1.00 84.12 92 ASP A N 1
ATOM 706 C CA . ASP A 1 92 ? 16.669 9.592 -10.704 1.00 84.12 92 ASP A CA 1
ATOM 707 C C . ASP A 1 92 ? 15.641 10.480 -9.971 1.00 84.12 92 ASP A C 1
ATOM 709 O O . ASP A 1 92 ? 14.783 9.984 -9.239 1.00 84.12 92 ASP A O 1
ATOM 713 N N . HIS A 1 93 ? 15.709 11.796 -10.181 1.00 83.69 93 HIS A N 1
ATOM 714 C CA . HIS A 1 93 ? 14.806 12.797 -9.607 1.00 83.69 93 HIS A CA 1
ATOM 715 C C . HIS A 1 93 ? 13.730 13.291 -10.589 1.00 83.69 93 HIS A C 1
ATOM 717 O O . HIS A 1 93 ? 13.076 14.292 -10.305 1.00 83.69 93 HIS A O 1
ATOM 723 N N . ALA A 1 94 ? 13.545 12.616 -11.727 1.00 86.44 94 ALA A N 1
ATOM 724 C CA . ALA A 1 94 ? 12.545 12.998 -12.720 1.00 86.44 94 ALA A CA 1
ATOM 725 C C . ALA A 1 94 ? 11.121 13.011 -12.142 1.00 86.44 94 ALA A C 1
ATOM 727 O O . ALA A 1 94 ? 10.727 12.143 -11.353 1.00 86.44 94 ALA A O 1
ATOM 728 N N . GLU A 1 95 ? 10.318 13.975 -12.583 1.00 89.00 95 GLU A N 1
ATOM 729 C CA . GLU A 1 95 ? 8.922 14.084 -12.163 1.00 89.00 95 GLU A CA 1
ATOM 730 C C . GLU A 1 95 ? 8.000 13.145 -12.954 1.00 89.00 95 GLU A C 1
ATOM 732 O O . GLU A 1 95 ? 8.276 12.743 -14.087 1.00 89.00 95 GLU A O 1
ATOM 737 N N . LEU A 1 96 ? 6.814 12.847 -12.406 1.00 88.81 96 LEU A N 1
ATOM 738 C CA . LEU A 1 96 ? 5.814 12.019 -13.096 1.00 88.81 96 LEU A CA 1
ATOM 739 C C . LEU A 1 96 ? 5.420 12.542 -14.482 1.00 88.81 96 LEU A C 1
ATOM 741 O O . LEU A 1 96 ? 5.062 11.752 -15.360 1.00 88.81 96 LEU A O 1
ATOM 745 N N . VAL A 1 97 ? 5.415 13.863 -14.671 1.00 89.69 97 VAL A N 1
ATOM 746 C CA . VAL A 1 97 ? 5.060 14.486 -15.953 1.00 89.69 97 VAL A CA 1
ATOM 747 C C . VAL A 1 97 ? 6.133 14.188 -16.997 1.00 89.69 97 VAL A C 1
ATOM 749 O O . VAL A 1 97 ? 5.802 13.774 -18.108 1.00 89.69 97 VAL A O 1
ATOM 752 N N . GLU A 1 98 ? 7.400 14.302 -16.611 1.00 90.25 98 GLU A N 1
ATOM 753 C CA . GLU A 1 98 ? 8.557 14.016 -17.460 1.00 90.25 98 GLU A CA 1
ATOM 754 C C . GLU A 1 98 ? 8.610 12.535 -17.835 1.00 90.25 98 GLU A C 1
ATOM 756 O O . GLU A 1 98 ? 8.754 12.204 -19.011 1.00 90.25 98 GLU A O 1
ATOM 761 N N . VAL A 1 99 ? 8.369 11.640 -16.869 1.00 91.06 99 VAL A N 1
ATOM 762 C CA . VAL A 1 99 ? 8.280 10.190 -17.107 1.00 91.06 99 VAL A CA 1
ATOM 763 C C . VAL A 1 99 ? 7.201 9.861 -18.137 1.00 91.06 99 VAL A C 1
ATOM 765 O O . VAL A 1 99 ? 7.431 9.085 -19.064 1.00 91.06 99 VAL A O 1
ATOM 768 N N . ARG A 1 100 ? 6.017 10.477 -18.026 1.00 92.50 100 ARG A N 1
ATOM 769 C CA . ARG A 1 100 ? 4.917 10.272 -18.983 1.00 92.50 100 ARG A CA 1
ATOM 770 C C . ARG A 1 100 ? 5.233 10.829 -20.367 1.00 92.50 100 ARG A C 1
ATOM 772 O O . ARG A 1 100 ? 4.898 10.183 -21.357 1.00 92.50 100 ARG A O 1
ATOM 779 N N . ALA A 1 101 ? 5.837 12.013 -20.443 1.00 92.88 101 ALA A N 1
ATOM 780 C CA . ALA A 1 101 ? 6.208 12.634 -21.710 1.00 92.88 101 ALA A CA 1
ATOM 781 C C . ALA A 1 101 ? 7.286 11.811 -22.430 1.00 92.88 101 ALA A C 1
ATOM 783 O O . ALA A 1 101 ? 7.132 11.476 -23.604 1.00 92.88 101 ALA A O 1
ATOM 784 N N . ARG A 1 102 ? 8.326 11.398 -21.700 1.00 92.00 102 ARG A N 1
ATOM 785 C CA . ARG A 1 102 ? 9.420 10.587 -22.235 1.00 92.00 102 ARG A CA 1
ATOM 786 C C . ARG A 1 102 ? 8.947 9.214 -22.695 1.00 92.00 102 ARG A C 1
ATOM 788 O O . ARG A 1 102 ? 9.312 8.794 -23.788 1.00 92.00 102 ARG A O 1
ATOM 795 N N . TYR A 1 103 ? 8.093 8.554 -21.913 1.00 92.81 103 TYR A N 1
ATOM 796 C CA . TYR A 1 103 ? 7.501 7.273 -22.294 1.00 92.81 103 TYR A CA 1
ATOM 797 C C . TYR A 1 103 ? 6.726 7.364 -23.612 1.00 92.81 103 TYR A C 1
ATOM 799 O O . TYR A 1 103 ? 6.897 6.508 -24.471 1.00 92.81 103 TYR A O 1
ATOM 807 N N . ARG A 1 104 ? 5.917 8.415 -23.813 1.00 91.62 104 ARG A N 1
ATOM 808 C CA . ARG A 1 104 ? 5.175 8.605 -25.073 1.00 91.62 104 ARG A CA 1
ATOM 809 C C . ARG A 1 104 ? 6.108 8.696 -26.278 1.00 91.62 104 ARG A C 1
ATOM 811 O O . ARG A 1 104 ? 5.843 8.043 -27.279 1.00 91.62 104 ARG A O 1
ATOM 818 N N . ASN A 1 105 ? 7.196 9.455 -26.163 1.00 90.62 105 ASN A N 1
ATOM 819 C CA . ASN A 1 105 ? 8.171 9.594 -27.245 1.00 90.62 105 ASN A CA 1
ATOM 820 C C . ASN A 1 105 ? 8.867 8.257 -27.541 1.00 90.62 105 ASN A C 1
ATOM 822 O O . ASN A 1 105 ? 8.877 7.810 -28.682 1.00 90.62 105 ASN A O 1
ATOM 826 N N . LEU A 1 106 ? 9.353 7.570 -26.501 1.00 87.81 106 LEU A N 1
ATOM 827 C CA . LEU A 1 106 ? 10.038 6.281 -26.644 1.00 87.81 106 LEU A CA 1
ATOM 828 C C . LEU A 1 106 ? 9.121 5.180 -27.187 1.00 87.81 106 LEU A C 1
ATOM 830 O O . LEU A 1 106 ? 9.564 4.340 -27.965 1.00 87.81 106 LEU A O 1
ATOM 834 N N . VAL A 1 107 ? 7.838 5.179 -26.818 1.00 88.44 107 VAL A N 1
ATOM 835 C CA . VAL A 1 107 ? 6.860 4.239 -27.378 1.00 88.44 107 VAL A CA 1
ATOM 836 C C . VAL A 1 107 ? 6.716 4.455 -28.875 1.00 88.44 107 VAL A C 1
ATOM 838 O O . VAL A 1 107 ? 6.771 3.484 -29.612 1.00 88.44 107 VAL A O 1
ATOM 841 N N . LEU A 1 108 ? 6.587 5.696 -29.346 1.00 85.00 108 LEU A N 1
ATOM 842 C CA . LEU A 1 108 ? 6.453 5.971 -30.781 1.00 85.00 108 LEU A CA 1
ATOM 843 C C . LEU A 1 108 ? 7.691 5.546 -31.586 1.00 85.00 108 LEU A C 1
ATOM 845 O O . LEU A 1 108 ? 7.562 5.179 -32.752 1.00 85.00 108 LEU A O 1
ATOM 849 N N . GLU A 1 109 ? 8.871 5.562 -30.968 1.00 82.94 109 GLU A N 1
ATOM 850 C CA . GLU A 1 109 ? 10.128 5.119 -31.582 1.00 82.94 109 GLU A CA 1
ATOM 851 C C . GLU A 1 109 ? 10.295 3.590 -31.584 1.00 82.94 109 GLU A C 1
ATOM 853 O O . GLU A 1 109 ? 10.844 3.030 -32.533 1.00 82.94 109 GLU A O 1
ATOM 858 N N . THR A 1 110 ? 9.831 2.914 -30.528 1.00 79.81 110 THR A N 1
ATOM 859 C CA . THR A 1 110 ? 10.067 1.477 -30.284 1.00 79.81 110 THR A CA 1
ATOM 860 C C . THR A 1 110 ? 8.875 0.580 -30.613 1.00 79.81 110 THR A C 1
ATOM 862 O O . THR A 1 110 ? 9.003 -0.645 -30.562 1.00 79.81 110 THR A O 1
ATOM 865 N N . HIS A 1 111 ? 7.711 1.152 -30.934 1.00 80.25 111 HIS A N 1
ATOM 866 C CA . HIS A 1 111 ? 6.508 0.377 -31.224 1.00 80.25 111 HIS A CA 1
ATOM 867 C C . HIS A 1 111 ? 6.713 -0.495 -32.473 1.00 80.25 111 HIS A C 1
ATOM 869 O O . HIS A 1 111 ? 7.223 0.003 -33.480 1.00 80.25 111 HIS A O 1
ATOM 875 N N . PRO A 1 112 ? 6.280 -1.769 -32.455 1.00 75.50 112 PRO A N 1
ATOM 876 C CA . PRO A 1 112 ? 6.468 -2.682 -33.584 1.00 75.50 112 PRO A CA 1
ATOM 877 C C . PRO A 1 112 ? 5.871 -2.154 -34.900 1.00 75.50 112 PRO A C 1
ATOM 879 O O . PRO A 1 112 ? 6.443 -2.391 -35.958 1.00 75.50 112 PRO A O 1
ATOM 882 N N . ASP A 1 113 ? 4.777 -1.391 -34.830 1.00 74.62 113 ASP A N 1
ATOM 883 C CA . ASP A 1 113 ? 4.094 -0.862 -36.023 1.00 74.62 113 ASP A CA 1
ATOM 884 C C . ASP A 1 113 ? 4.749 0.398 -36.620 1.00 74.62 113 ASP A C 1
ATOM 886 O O . ASP A 1 113 ? 4.537 0.705 -37.791 1.00 74.62 113 ASP A O 1
ATOM 890 N N . THR A 1 114 ? 5.523 1.160 -35.838 1.00 69.62 114 THR A N 1
ATOM 891 C CA . THR A 1 114 ? 6.145 2.425 -36.285 1.00 69.62 114 THR A CA 1
ATOM 892 C C . THR A 1 114 ? 7.659 2.318 -36.446 1.00 69.62 114 THR A C 1
ATOM 894 O O . THR A 1 114 ? 8.273 3.146 -37.128 1.00 69.62 114 THR A O 1
ATOM 897 N N . ALA A 1 115 ? 8.282 1.300 -35.851 1.00 65.75 115 ALA A N 1
ATOM 898 C CA . ALA A 1 115 ? 9.717 1.097 -35.906 1.00 65.75 115 ALA A CA 1
ATOM 899 C C . ALA A 1 115 ? 10.158 0.649 -37.310 1.00 65.75 115 ALA A C 1
ATOM 901 O O . ALA A 1 115 ? 9.977 -0.493 -37.722 1.00 65.75 115 ALA A O 1
ATOM 902 N N . LYS A 1 116 ? 10.855 1.537 -38.032 1.00 58.56 116 LYS A N 1
ATOM 903 C CA . LYS A 1 116 ? 11.493 1.233 -39.332 1.00 58.56 116 LYS A CA 1
ATOM 904 C C . LYS A 1 116 ? 12.617 0.185 -39.251 1.00 58.56 116 LYS A C 1
ATOM 906 O O . LYS A 1 116 ? 13.146 -0.218 -40.283 1.00 58.56 116 LYS A O 1
ATOM 911 N N . LYS A 1 117 ? 13.002 -0.265 -38.050 1.00 57.31 117 LYS A N 1
ATOM 912 C CA . LYS A 1 117 ? 13.980 -1.343 -37.836 1.00 57.31 117 LYS A CA 1
ATOM 913 C C . LYS A 1 117 ? 13.305 -2.716 -37.951 1.00 57.31 117 LYS A C 1
ATOM 915 O O . LYS A 1 117 ? 13.277 -3.495 -37.003 1.00 57.31 117 LYS A O 1
ATOM 920 N N . ALA A 1 118 ? 12.797 -3.028 -39.140 1.00 51.75 118 ALA A N 1
ATOM 921 C CA . ALA A 1 118 ? 12.522 -4.405 -39.528 1.00 51.75 118 ALA A CA 1
ATOM 922 C C . ALA A 1 118 ? 13.872 -5.116 -39.721 1.00 51.75 118 ALA A C 1
ATOM 924 O O . ALA A 1 118 ? 14.516 -4.942 -40.753 1.00 51.75 118 ALA A O 1
ATOM 925 N N . GLY A 1 119 ? 14.355 -5.858 -38.718 1.00 50.84 119 GLY A N 1
ATOM 926 C CA . GLY A 1 119 ? 15.553 -6.675 -38.942 1.00 50.84 119 GLY A CA 1
ATOM 927 C C . GLY A 1 119 ? 16.274 -7.319 -37.762 1.00 50.84 119 GLY A C 1
ATOM 928 O O . GLY A 1 119 ? 17.175 -8.108 -38.021 1.00 50.84 119 GLY A O 1
ATOM 929 N N . ALA A 1 120 ? 15.946 -7.061 -36.492 1.00 49.12 120 ALA A N 1
ATOM 930 C CA . ALA A 1 120 ? 16.709 -7.690 -35.410 1.00 49.12 120 ALA A CA 1
ATOM 931 C C . ALA A 1 120 ? 15.866 -8.089 -34.192 1.00 49.12 120 ALA A C 1
ATOM 933 O O . ALA A 1 120 ? 15.397 -7.240 -33.443 1.00 49.12 120 ALA A O 1
ATOM 934 N N . LYS A 1 121 ? 15.845 -9.413 -33.976 1.00 50.03 121 LYS A N 1
ATOM 935 C CA . LYS A 1 121 ? 15.560 -10.162 -32.739 1.00 50.03 121 LYS A CA 1
ATOM 936 C C . LYS A 1 121 ? 14.099 -10.518 -32.459 1.00 50.03 121 LYS A C 1
ATOM 938 O O . LYS A 1 121 ? 13.432 -9.965 -31.592 1.00 50.03 121 LYS A O 1
ATOM 943 N N . SER A 1 122 ? 13.664 -11.584 -33.125 1.00 49.66 122 SER A N 1
ATOM 944 C CA . SER A 1 122 ? 12.838 -12.610 -32.487 1.00 49.66 122 SER A CA 1
ATOM 945 C C . SER A 1 122 ? 13.584 -13.238 -31.295 1.00 49.66 122 SER A C 1
ATOM 947 O O . SER A 1 122 ? 14.781 -13.497 -31.413 1.00 49.66 122 SER A O 1
ATOM 949 N N . ALA A 1 123 ? 12.835 -13.538 -30.226 1.00 48.81 123 ALA A N 1
ATOM 950 C CA . ALA A 1 123 ? 13.216 -14.286 -29.017 1.00 48.81 123 ALA A CA 1
ATOM 951 C C . ALA A 1 123 ? 14.070 -13.524 -27.979 1.00 48.81 123 ALA A C 1
ATOM 953 O O . ALA A 1 123 ? 15.286 -13.659 -27.932 1.00 48.81 123 ALA A O 1
ATOM 954 N N . ASP A 1 124 ? 13.439 -12.658 -27.175 1.00 51.06 124 ASP A N 1
ATOM 955 C CA . ASP A 1 124 ? 13.257 -12.922 -25.726 1.00 51.06 124 ASP A CA 1
ATOM 956 C C . ASP A 1 124 ? 12.911 -11.687 -24.886 1.00 51.06 124 ASP A C 1
ATOM 958 O O . ASP A 1 124 ? 12.446 -11.840 -23.768 1.00 51.06 124 ASP A O 1
ATOM 962 N N . GLU A 1 125 ? 13.018 -10.467 -25.405 1.00 61.34 125 GLU A N 1
ATOM 963 C CA . GLU A 1 125 ? 12.468 -9.261 -24.765 1.00 61.34 125 GLU A CA 1
ATOM 964 C C . GLU A 1 125 ? 12.500 -8.142 -25.812 1.00 61.34 125 GLU A C 1
ATOM 966 O O . GLU A 1 125 ? 13.570 -7.648 -26.166 1.00 61.34 125 GLU A O 1
ATOM 971 N N . THR A 1 126 ? 11.349 -7.762 -26.372 1.00 75.31 126 THR A N 1
ATOM 972 C CA . THR A 1 126 ? 11.307 -6.606 -27.277 1.00 75.31 126 THR A CA 1
ATOM 973 C C . THR A 1 126 ? 11.647 -5.346 -26.477 1.00 75.31 126 THR A C 1
ATOM 975 O O . THR A 1 126 ? 11.203 -5.199 -25.338 1.00 75.31 126 THR A O 1
ATOM 978 N N . GLU A 1 127 ? 12.416 -4.417 -27.055 1.00 80.75 127 GLU A N 1
ATOM 979 C CA . GLU A 1 127 ? 12.745 -3.128 -26.412 1.00 80.75 127 GLU A CA 1
ATOM 980 C C . GLU A 1 127 ? 11.476 -2.417 -25.913 1.00 80.75 127 GLU A C 1
ATOM 982 O O . GLU A 1 127 ? 11.444 -1.840 -24.827 1.00 80.75 127 GLU A O 1
ATOM 987 N N . TYR A 1 128 ? 10.386 -2.578 -26.662 1.00 84.56 128 TYR A N 1
ATOM 988 C CA . TYR A 1 128 ? 9.047 -2.159 -26.285 1.00 84.56 128 TYR A CA 1
ATOM 989 C C . TYR A 1 128 ? 8.529 -2.799 -24.981 1.00 84.56 128 TYR A C 1
ATOM 991 O O . TYR A 1 128 ? 8.024 -2.090 -24.111 1.00 84.56 128 TYR A O 1
ATOM 999 N N . ALA A 1 129 ? 8.659 -4.118 -24.802 1.00 87.62 129 ALA A N 1
ATOM 1000 C CA . ALA A 1 129 ? 8.244 -4.799 -23.572 1.00 87.62 129 ALA A CA 1
ATOM 1001 C C . ALA A 1 129 ? 9.076 -4.342 -22.361 1.00 87.62 129 ALA A C 1
ATOM 1003 O O . ALA A 1 129 ? 8.531 -4.093 -21.281 1.00 87.62 129 ALA A O 1
ATOM 1004 N N . ILE A 1 130 ? 10.386 -4.153 -22.548 1.00 89.56 130 ILE A N 1
ATOM 1005 C CA . ILE A 1 130 ? 11.269 -3.596 -21.514 1.00 89.56 130 ILE A CA 1
ATOM 1006 C C . ILE A 1 130 ? 10.796 -2.183 -21.134 1.00 89.56 130 ILE A C 1
ATOM 1008 O O . ILE A 1 130 ? 10.604 -1.890 -19.954 1.00 89.56 130 ILE A O 1
ATOM 1012 N N . LEU A 1 131 ? 10.501 -1.331 -22.115 1.00 90.38 131 LEU A N 1
ATOM 1013 C CA . LEU A 1 131 ? 10.000 0.022 -21.877 1.00 90.38 131 LEU A CA 1
ATOM 1014 C C . LEU A 1 131 ? 8.642 0.033 -21.150 1.00 90.38 131 LEU A C 1
ATOM 1016 O O . LEU A 1 131 ? 8.445 0.807 -20.210 1.00 90.38 131 LEU A O 1
ATOM 1020 N N . GLN A 1 132 ? 7.707 -0.838 -21.542 1.00 91.19 132 GLN A N 1
ATOM 1021 C CA . GLN A 1 132 ? 6.405 -0.966 -20.881 1.00 91.19 132 GLN A CA 1
ATOM 1022 C C . GLN A 1 132 ? 6.544 -1.387 -19.416 1.00 91.19 132 GLN A C 1
ATOM 1024 O O . GLN A 1 132 ? 5.888 -0.822 -18.536 1.00 91.19 132 GLN A O 1
ATOM 1029 N N . THR A 1 133 ? 7.397 -2.377 -19.145 1.00 91.62 133 THR A N 1
ATOM 1030 C CA . THR A 1 133 ? 7.654 -2.839 -17.775 1.00 91.62 133 THR A CA 1
ATOM 1031 C C . THR A 1 133 ? 8.307 -1.742 -16.935 1.00 91.62 133 THR A C 1
ATOM 1033 O O . THR A 1 133 ? 7.818 -1.466 -15.837 1.00 91.62 133 THR A O 1
ATOM 1036 N N . ALA A 1 134 ? 9.307 -1.033 -17.471 1.00 92.06 134 ALA A N 1
ATOM 1037 C CA . ALA A 1 134 ? 9.946 0.107 -16.813 1.00 92.06 134 ALA A CA 1
ATOM 1038 C C . ALA A 1 134 ? 8.932 1.206 -16.454 1.00 92.06 134 ALA A C 1
ATOM 1040 O O . ALA A 1 134 ? 8.858 1.647 -15.304 1.00 92.06 134 ALA A O 1
ATOM 1041 N N . TYR A 1 135 ? 8.083 1.597 -17.406 1.00 93.44 135 TYR A N 1
ATOM 1042 C CA . TYR A 1 135 ? 7.036 2.590 -17.176 1.00 93.44 135 TYR A CA 1
ATOM 1043 C C . TYR A 1 135 ? 6.023 2.137 -16.119 1.00 93.44 135 TYR A C 1
ATOM 1045 O O . TYR A 1 135 ? 5.645 2.915 -15.236 1.00 93.44 135 TYR A O 1
ATOM 1053 N N . ARG A 1 136 ? 5.605 0.867 -16.156 1.00 92.69 136 ARG A N 1
ATOM 1054 C CA . ARG A 1 136 ? 4.690 0.291 -15.162 1.00 92.69 136 ARG A CA 1
ATOM 1055 C C . ARG A 1 136 ? 5.293 0.322 -13.757 1.00 92.69 136 ARG A C 1
ATOM 1057 O O . ARG A 1 136 ? 4.600 0.711 -12.818 1.00 92.69 136 ARG A O 1
ATOM 1064 N N . MET A 1 137 ? 6.562 -0.051 -13.600 1.00 90.94 137 MET A N 1
ATOM 1065 C CA . MET A 1 137 ? 7.242 -0.004 -12.301 1.00 90.94 137 MET A CA 1
ATOM 1066 C C . MET A 1 137 ? 7.445 1.429 -11.807 1.00 90.94 137 MET A C 1
ATOM 1068 O O . MET A 1 137 ? 7.235 1.687 -10.623 1.00 90.94 137 MET A O 1
ATOM 1072 N N . ALA A 1 138 ? 7.773 2.368 -12.698 1.00 90.56 138 ALA A N 1
ATOM 1073 C CA . ALA A 1 138 ? 7.941 3.777 -12.350 1.00 90.56 138 ALA A CA 1
ATOM 1074 C C . ALA A 1 138 ? 6.621 4.452 -11.943 1.00 90.56 138 ALA A C 1
ATOM 1076 O O . ALA A 1 138 ? 6.629 5.333 -11.091 1.00 90.56 138 ALA A O 1
ATOM 1077 N N . THR A 1 139 ? 5.482 4.043 -12.510 1.00 90.00 139 THR A N 1
ATOM 1078 C CA . THR A 1 139 ? 4.172 4.677 -12.260 1.00 90.00 139 THR A CA 1
ATOM 1079 C C . THR A 1 139 ? 3.289 3.952 -11.243 1.00 90.00 139 THR A C 1
ATOM 1081 O O . THR A 1 139 ? 2.277 4.504 -10.810 1.00 90.00 139 THR A O 1
ATOM 1084 N N . SER A 1 140 ? 3.645 2.734 -10.832 1.00 87.94 140 SER A N 1
ATOM 1085 C CA . SER A 1 140 ? 2.921 1.987 -9.802 1.00 87.94 140 SER A CA 1
ATOM 1086 C C . SER A 1 140 ? 3.535 2.237 -8.423 1.00 87.94 140 SER A C 1
ATOM 1088 O O . SER A 1 140 ? 4.644 1.771 -8.184 1.00 87.94 140 SER A O 1
ATOM 1090 N N . PRO A 1 141 ? 2.829 2.864 -7.461 1.00 85.69 141 PRO A N 1
ATOM 1091 C CA . PRO A 1 141 ? 3.372 3.084 -6.114 1.00 85.69 141 PRO A CA 1
ATOM 1092 C C . PRO A 1 141 ? 3.584 1.781 -5.326 1.00 85.69 141 PRO A C 1
ATOM 1094 O O . PRO A 1 141 ? 4.206 1.791 -4.271 1.00 85.69 141 PRO A O 1
ATOM 1097 N N . VAL A 1 142 ? 3.037 0.662 -5.812 1.00 86.00 142 VAL A N 1
ATOM 1098 C CA . VAL A 1 142 ? 3.144 -0.658 -5.177 1.00 86.00 142 VAL A CA 1
ATOM 1099 C C . VAL A 1 142 ? 4.328 -1.455 -5.737 1.00 86.00 142 VAL A C 1
ATOM 1101 O O . VAL A 1 142 ? 4.619 -2.523 -5.209 1.00 86.00 142 VAL A O 1
ATOM 1104 N N . SER A 1 143 ? 5.017 -0.971 -6.776 1.00 88.69 143 SER A N 1
ATOM 1105 C CA . SER A 1 143 ? 6.169 -1.682 -7.341 1.00 88.69 143 SER A CA 1
ATOM 1106 C C . SER A 1 143 ? 7.311 -1.799 -6.329 1.00 88.69 143 SER A C 1
ATOM 1108 O O . SER A 1 143 ? 7.497 -0.940 -5.459 1.00 88.69 143 SER A O 1
ATOM 1110 N N . LEU A 1 144 ? 8.105 -2.859 -6.457 1.00 89.06 144 LEU A N 1
ATOM 1111 C CA . LEU A 1 144 ? 9.261 -3.123 -5.606 1.00 89.06 144 LEU A CA 1
ATOM 1112 C C . LEU A 1 144 ? 10.273 -1.967 -5.641 1.00 89.06 144 LEU A C 1
ATOM 1114 O O . LEU A 1 144 ? 10.880 -1.635 -4.627 1.00 89.06 144 LEU A O 1
ATOM 1118 N N . TRP A 1 145 ? 10.420 -1.313 -6.794 1.00 89.44 145 TRP A N 1
ATOM 1119 C CA . TRP A 1 145 ? 11.341 -0.192 -6.972 1.00 89.44 145 TRP A CA 1
ATOM 1120 C C . TRP A 1 145 ? 10.997 1.010 -6.074 1.00 89.44 145 TRP A C 1
ATOM 1122 O O . TRP A 1 145 ? 11.883 1.591 -5.447 1.00 89.44 145 TRP A O 1
ATOM 1132 N N . HIS A 1 146 ? 9.707 1.332 -5.929 1.00 88.94 146 HIS A N 1
ATOM 1133 C CA . HIS A 1 146 ? 9.248 2.369 -4.996 1.00 88.94 146 HIS A CA 1
ATOM 1134 C C . HIS A 1 146 ? 9.347 1.928 -3.535 1.00 88.94 146 HIS A C 1
ATOM 1136 O O . HIS A 1 146 ? 9.726 2.727 -2.679 1.00 88.94 146 HIS A O 1
ATOM 1142 N N . GLN A 1 147 ? 9.063 0.654 -3.246 1.00 86.19 147 GLN A N 1
ATOM 1143 C CA . GLN A 1 147 ? 9.185 0.098 -1.891 1.00 86.19 147 GLN A CA 1
ATOM 1144 C C . GLN A 1 147 ? 10.631 0.105 -1.374 1.00 86.19 147 GLN A C 1
ATOM 1146 O O . GLN A 1 147 ? 10.848 0.299 -0.181 1.00 86.19 147 GLN A O 1
ATOM 1151 N N . ASN A 1 148 ? 11.614 -0.036 -2.266 1.00 86.25 148 ASN A N 1
ATOM 1152 C CA . ASN A 1 148 ? 13.038 0.039 -1.932 1.00 86.25 148 ASN A CA 1
ATOM 1153 C C . ASN A 1 148 ? 13.539 1.477 -1.687 1.00 86.25 148 ASN A C 1
ATOM 1155 O O . ASN A 1 148 ? 14.713 1.668 -1.378 1.00 86.25 148 ASN A O 1
ATOM 1159 N N . GLY A 1 149 ? 12.678 2.493 -1.824 1.00 80.50 149 GLY A N 1
ATOM 1160 C CA . GLY A 1 149 ? 13.026 3.891 -1.561 1.00 80.50 149 GLY A CA 1
ATOM 1161 C C . GLY A 1 149 ? 13.835 4.566 -2.670 1.00 80.50 149 GLY A C 1
ATOM 1162 O O . GLY A 1 149 ? 14.423 5.617 -2.433 1.00 80.50 149 GLY A O 1
ATOM 1163 N N . SER A 1 150 ? 13.865 3.998 -3.879 1.00 78.62 150 SER A N 1
ATOM 1164 C CA . SER A 1 150 ? 14.720 4.488 -4.967 1.00 78.62 150 SER A CA 1
ATOM 1165 C C . SER A 1 150 ? 14.303 5.851 -5.547 1.00 78.62 150 SER A C 1
ATOM 1167 O O . SER A 1 150 ? 15.151 6.532 -6.109 1.00 78.62 150 SER A O 1
ATOM 1169 N N . SER A 1 151 ? 13.040 6.287 -5.406 1.00 80.62 151 SER A N 1
ATOM 1170 C CA . SER A 1 151 ? 12.593 7.633 -5.829 1.00 80.62 151 SER A CA 1
ATOM 1171 C C . SER A 1 151 ? 11.484 8.217 -4.921 1.00 80.62 151 SER A C 1
ATOM 1173 O O . SER A 1 151 ? 10.288 8.147 -5.221 1.00 80.62 151 SER A O 1
ATOM 1175 N N . PRO A 1 152 ? 11.840 8.842 -3.781 1.00 82.25 152 PRO A N 1
ATOM 1176 C CA . PRO A 1 152 ? 10.855 9.306 -2.798 1.00 82.25 152 PRO A CA 1
ATOM 1177 C C . PRO A 1 152 ? 9.946 10.429 -3.324 1.00 82.25 152 PRO A C 1
ATOM 1179 O O . PRO A 1 152 ? 8.763 10.465 -2.983 1.00 82.25 152 PRO A O 1
ATOM 1182 N N . MET A 1 153 ? 10.460 11.317 -4.183 1.00 82.69 153 MET A N 1
ATOM 1183 C CA . MET A 1 153 ? 9.679 12.413 -4.779 1.00 82.69 153 MET A CA 1
ATOM 1184 C C . MET A 1 153 ? 8.582 11.888 -5.712 1.00 82.69 153 MET A C 1
ATOM 1186 O O . MET A 1 153 ? 7.414 12.265 -5.592 1.00 82.69 153 MET A O 1
ATOM 1190 N N . LEU A 1 154 ? 8.933 10.945 -6.585 1.00 83.62 154 LEU A N 1
ATOM 1191 C CA . LEU A 1 154 ? 8.009 10.327 -7.534 1.00 83.62 154 LEU A CA 1
ATOM 1192 C C . LEU A 1 154 ? 6.938 9.507 -6.790 1.00 83.62 154 LEU A C 1
ATOM 1194 O O . LEU A 1 154 ? 5.743 9.623 -7.081 1.00 83.62 154 LEU A O 1
ATOM 1198 N N . TYR A 1 155 ? 7.336 8.770 -5.747 1.00 86.62 155 TYR A N 1
ATOM 1199 C CA . TYR A 1 155 ? 6.410 8.058 -4.864 1.00 86.62 155 TYR A CA 1
ATOM 1200 C C . TYR A 1 155 ? 5.393 8.995 -4.192 1.00 86.62 155 TYR A C 1
ATOM 1202 O O . TYR A 1 155 ? 4.189 8.722 -4.211 1.00 86.62 155 TYR A O 1
ATOM 1210 N N . GLN A 1 156 ? 5.834 10.132 -3.642 1.00 85.56 156 GLN A N 1
ATOM 1211 C CA . GLN A 1 156 ? 4.931 11.105 -3.018 1.00 85.56 156 GLN A CA 1
ATOM 1212 C C . GLN A 1 156 ? 3.908 11.662 -4.013 1.00 85.56 156 GLN A C 1
ATOM 1214 O O . GLN A 1 156 ? 2.717 11.733 -3.691 1.00 85.56 156 GLN A O 1
ATOM 1219 N N . GLN A 1 157 ? 4.337 11.997 -5.233 1.00 85.25 157 GLN A N 1
ATOM 1220 C CA . GLN A 1 157 ? 3.434 12.478 -6.278 1.00 85.25 157 GLN A CA 1
ATOM 1221 C C . GLN A 1 157 ? 2.410 11.399 -6.693 1.00 85.25 157 GLN A C 1
ATOM 1223 O O . GLN A 1 157 ? 1.223 11.704 -6.860 1.00 85.25 157 GLN A O 1
ATOM 1228 N N . LEU A 1 158 ? 2.826 10.130 -6.797 1.00 85.81 158 LEU A N 1
ATOM 1229 C CA . LEU A 1 158 ? 1.938 8.999 -7.104 1.00 85.81 158 LEU A CA 1
ATOM 1230 C C . LEU A 1 158 ? 0.902 8.773 -6.004 1.00 85.81 158 LEU A C 1
ATOM 1232 O O . LEU A 1 158 ? -0.292 8.625 -6.280 1.00 85.81 158 LEU A O 1
ATOM 1236 N N . VAL A 1 159 ? 1.340 8.787 -4.746 1.00 84.94 159 VAL A N 1
ATOM 1237 C CA . VAL A 1 159 ? 0.451 8.624 -3.596 1.00 84.94 159 VAL A CA 1
ATOM 1238 C C . VAL A 1 159 ? -0.531 9.792 -3.515 1.00 84.94 159 VAL A C 1
ATOM 1240 O O . VAL A 1 159 ? -1.723 9.560 -3.316 1.00 84.94 159 VAL A O 1
ATOM 1243 N N . ALA A 1 160 ? -0.087 11.030 -3.740 1.00 82.88 160 ALA A N 1
ATOM 1244 C CA . ALA A 1 160 ? -0.963 12.198 -3.775 1.00 82.88 160 ALA A CA 1
ATOM 1245 C C . ALA A 1 160 ? -2.033 12.096 -4.879 1.00 82.88 160 ALA A C 1
ATOM 1247 O O . ALA A 1 160 ? -3.206 12.389 -4.628 1.00 82.88 160 ALA A O 1
ATOM 1248 N N . GLN A 1 161 ? -1.671 11.616 -6.076 1.00 78.19 161 GLN A N 1
ATOM 1249 C CA . GLN A 1 161 ? -2.636 11.348 -7.152 1.00 78.19 161 GLN A CA 1
ATOM 1250 C C . GLN A 1 161 ? -3.602 10.208 -6.790 1.00 78.19 161 GLN A C 1
ATOM 1252 O O . GLN A 1 161 ? -4.804 10.321 -7.033 1.00 78.19 161 GLN A O 1
ATOM 1257 N N . SER A 1 162 ? -3.114 9.140 -6.153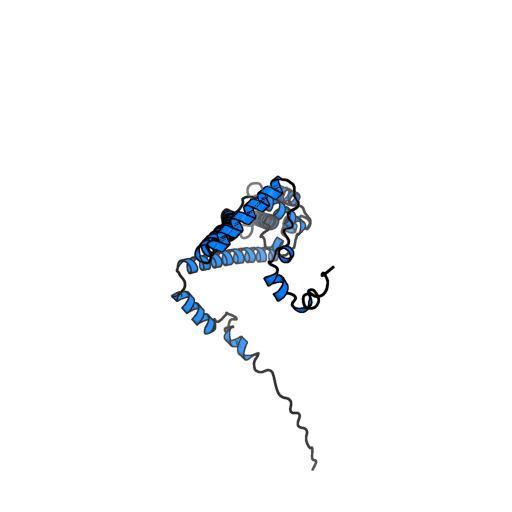 1.00 69.62 162 SER A N 1
ATOM 1258 C CA . SER A 1 162 ? -3.953 8.008 -5.737 1.00 69.62 162 SER A CA 1
ATOM 1259 C C . SER A 1 162 ? -4.951 8.388 -4.637 1.00 69.62 162 SER A C 1
ATOM 1261 O O . SER A 1 162 ? -6.119 8.018 -4.720 1.00 69.62 162 SER A O 1
ATOM 1263 N N . LYS A 1 163 ? -4.551 9.212 -3.659 1.00 64.00 163 LYS A N 1
ATOM 1264 C CA . LYS A 1 163 ? -5.426 9.699 -2.579 1.00 64.00 163 LYS A CA 1
ATOM 1265 C C . LYS A 1 163 ? -6.603 10.516 -3.112 1.00 64.00 163 LYS A C 1
ATOM 1267 O O . LYS A 1 163 ? -7.702 10.406 -2.578 1.00 64.00 163 LYS A O 1
ATOM 1272 N N . LYS A 1 164 ? -6.410 11.275 -4.199 1.00 60.00 164 LYS A N 1
ATOM 1273 C CA . LYS A 1 164 ? -7.515 11.968 -4.888 1.00 60.00 164 LYS A CA 1
ATOM 1274 C C . LYS A 1 164 ? -8.519 10.986 -5.509 1.00 60.00 164 LYS A C 1
ATOM 1276 O O . LYS A 1 164 ? -9.706 11.288 -5.535 1.00 60.00 164 LYS A O 1
ATOM 1281 N N . LYS A 1 165 ? -8.065 9.808 -5.953 1.00 54.78 165 LYS A N 1
ATOM 1282 C CA . LYS A 1 165 ? -8.899 8.758 -6.566 1.00 54.78 165 LYS A CA 1
ATOM 1283 C C . LYS A 1 165 ? -9.562 7.825 -5.537 1.00 54.78 165 LYS A C 1
ATOM 1285 O O . LYS A 1 165 ? -10.649 7.326 -5.790 1.00 54.78 165 LYS A O 1
ATOM 1290 N N . VAL A 1 166 ? -8.945 7.632 -4.368 1.00 52.91 166 VAL A N 1
ATOM 1291 C CA . VAL A 1 166 ? -9.410 6.745 -3.274 1.00 52.91 166 VAL A CA 1
ATOM 1292 C C . VAL A 1 166 ? -10.312 7.474 -2.263 1.00 52.91 166 VAL A C 1
ATOM 1294 O O . VAL A 1 166 ? -10.694 6.922 -1.238 1.00 52.91 166 VAL A O 1
ATOM 1297 N N . ARG A 1 167 ? -10.767 8.698 -2.564 1.00 52.84 167 ARG A N 1
ATOM 1298 C CA . ARG A 1 167 ? -11.810 9.369 -1.766 1.00 52.84 167 ARG A CA 1
ATOM 1299 C C . ARG A 1 167 ? -13.191 8.688 -1.870 1.00 52.84 167 ARG A C 1
ATOM 1301 O O . ARG A 1 167 ? -14.170 9.238 -1.377 1.00 52.84 167 ARG A O 1
ATOM 1308 N N . SER A 1 168 ? -13.290 7.500 -2.478 1.00 56.50 168 SER A N 1
ATOM 1309 C CA . SER A 1 168 ? -14.432 6.606 -2.292 1.00 56.50 168 SER A CA 1
ATOM 1310 C C . SER A 1 168 ? -14.322 5.959 -0.913 1.00 56.50 168 SER A C 1
ATOM 1312 O O . SER A 1 168 ? -13.501 5.070 -0.682 1.00 56.50 168 SER A O 1
ATOM 1314 N N . VAL A 1 169 ? -15.130 6.437 0.024 1.00 57.16 169 VAL A N 1
ATOM 1315 C CA . VAL A 1 169 ? -15.246 5.868 1.368 1.00 57.16 169 VAL A CA 1
ATOM 1316 C C . VAL A 1 169 ? -15.550 4.374 1.236 1.00 57.16 169 VAL A C 1
ATOM 1318 O O . VAL A 1 169 ? -16.542 4.003 0.611 1.00 57.16 169 VAL A O 1
ATOM 1321 N N . ASN A 1 170 ? -14.697 3.503 1.786 1.00 71.44 170 ASN A N 1
ATOM 1322 C CA . ASN A 1 170 ? -14.979 2.070 1.760 1.00 71.44 170 ASN A CA 1
ATOM 1323 C C . ASN A 1 170 ? -16.277 1.828 2.557 1.00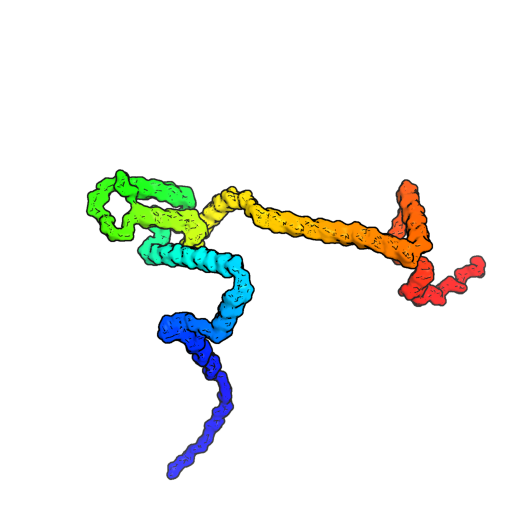 71.44 170 ASN A C 1
ATOM 1325 O O . ASN A 1 170 ? -16.343 2.210 3.733 1.00 71.44 170 ASN A O 1
ATOM 1329 N N . PRO A 1 171 ? -17.302 1.182 1.975 1.00 72.62 171 PRO A N 1
ATOM 1330 C CA . PRO A 1 171 ? -18.599 1.009 2.633 1.00 72.62 171 PRO A CA 1
ATOM 1331 C C . PRO A 1 171 ? -18.469 0.219 3.942 1.00 72.62 171 PRO A C 1
ATOM 1333 O O . PRO A 1 171 ? -19.172 0.488 4.909 1.00 72.62 171 PRO A O 1
ATOM 1336 N N . VAL A 1 172 ? -17.486 -0.685 4.013 1.00 76.75 172 VAL A N 1
ATOM 1337 C CA . VAL A 1 172 ? -17.159 -1.464 5.216 1.00 76.75 172 VAL A CA 1
ATOM 1338 C C . VAL A 1 172 ? -16.635 -0.576 6.348 1.00 76.75 172 VAL A C 1
ATOM 1340 O O . VAL A 1 172 ? -17.035 -0.749 7.495 1.00 76.75 172 VAL A O 1
ATOM 1343 N N . THR A 1 173 ? -15.772 0.400 6.046 1.00 77.50 173 THR A N 1
ATOM 1344 C CA . THR A 1 173 ? -15.273 1.336 7.068 1.00 77.50 173 THR A CA 1
ATOM 1345 C C . THR A 1 173 ? -16.353 2.315 7.510 1.00 77.50 173 THR A C 1
ATOM 1347 O O . THR A 1 173 ? -16.433 2.621 8.693 1.00 77.50 173 THR A O 1
ATOM 1350 N N . ALA A 1 174 ? -17.224 2.754 6.595 1.00 81.00 174 ALA A N 1
ATOM 1351 C CA . ALA A 1 174 ? -18.356 3.611 6.939 1.00 81.00 174 ALA A CA 1
ATOM 1352 C C . ALA A 1 174 ? -19.355 2.878 7.851 1.00 81.00 174 ALA A C 1
ATOM 1354 O O . ALA A 1 174 ? -19.777 3.427 8.865 1.00 81.00 174 ALA A O 1
ATOM 1355 N N . PHE A 1 175 ? -19.658 1.612 7.547 1.00 87.25 175 PHE A N 1
ATOM 1356 C CA . PHE A 1 175 ? -20.512 0.769 8.382 1.00 87.25 175 PHE A CA 1
ATOM 1357 C C . PHE A 1 175 ? -19.901 0.510 9.765 1.00 87.25 175 PHE A C 1
ATOM 1359 O O . PHE A 1 175 ? -20.594 0.620 10.773 1.00 87.25 175 PHE A O 1
ATOM 1366 N N . ALA A 1 176 ? -18.596 0.227 9.832 1.00 87.12 176 ALA A N 1
ATOM 1367 C CA . ALA A 1 176 ? -17.900 0.041 11.102 1.00 87.12 176 ALA A CA 1
ATOM 1368 C C . ALA A 1 176 ? -17.975 1.305 11.973 1.00 87.12 176 ALA A C 1
ATOM 1370 O O . ALA A 1 176 ? -18.388 1.226 13.129 1.00 87.12 176 ALA A O 1
ATOM 1371 N N . VAL A 1 177 ? -17.658 2.475 11.411 1.00 88.31 177 VAL A N 1
ATOM 1372 C CA . VAL A 1 177 ? -17.741 3.758 12.129 1.00 88.31 177 VAL A CA 1
ATOM 1373 C C . VAL A 1 177 ? -19.174 4.040 12.590 1.00 88.31 177 VAL A C 1
ATOM 1375 O O . VAL A 1 177 ? -19.382 4.392 13.749 1.00 88.31 177 VAL A O 1
ATOM 1378 N N . PHE A 1 178 ? -20.167 3.812 11.729 1.00 90.31 178 PHE A N 1
ATOM 1379 C CA . PHE A 1 178 ? -21.578 3.964 12.083 1.00 90.31 178 PHE A CA 1
ATOM 1380 C C . PHE A 1 178 ? -21.984 3.053 13.251 1.00 90.31 178 PHE A C 1
ATOM 1382 O O . PHE A 1 178 ? -22.618 3.512 14.198 1.00 90.31 178 PHE A O 1
ATOM 1389 N N . SER A 1 179 ? -21.559 1.786 13.239 1.00 92.00 179 SER A N 1
ATOM 1390 C CA . SER A 1 179 ? -21.879 0.830 14.305 1.00 92.00 179 SER A CA 1
ATOM 1391 C C . SER A 1 179 ? -21.313 1.241 15.670 1.00 92.00 179 SER A C 1
ATOM 1393 O O . SER A 1 179 ? -22.003 1.122 16.683 1.00 92.00 179 SER A O 1
ATOM 1395 N N . PHE A 1 180 ? -20.102 1.810 15.704 1.00 93.25 180 PHE A N 1
ATOM 1396 C CA . PHE A 1 180 ? -19.508 2.326 16.939 1.00 93.25 180 PHE A CA 1
ATOM 1397 C C . PHE A 1 180 ? -20.261 3.547 17.471 1.00 93.25 180 PHE A C 1
ATOM 1399 O O . PHE A 1 180 ? -20.491 3.638 18.676 1.00 93.25 180 PHE A O 1
ATOM 1406 N N . ILE A 1 181 ? -20.688 4.456 16.590 1.00 92.69 181 ILE A N 1
ATOM 1407 C CA . ILE A 1 181 ? -21.478 5.633 16.981 1.00 92.69 181 ILE A CA 1
ATOM 1408 C C . ILE A 1 181 ? -22.808 5.197 17.605 1.00 92.69 181 ILE A C 1
ATOM 1410 O O . ILE A 1 181 ? -23.171 5.684 18.674 1.00 92.69 181 ILE A O 1
ATOM 1414 N N . VAL A 1 182 ? -23.507 4.242 16.983 1.00 93.50 182 VAL A N 1
ATOM 1415 C CA . VAL A 1 182 ? -24.776 3.713 17.506 1.00 93.50 182 VAL A CA 1
ATOM 1416 C C . VAL A 1 182 ? -24.582 3.046 18.869 1.00 93.50 182 VAL A C 1
ATOM 1418 O O . VAL A 1 182 ? -25.380 3.271 19.774 1.00 93.50 182 VAL A O 1
ATOM 1421 N N . MET A 1 183 ? -23.505 2.278 19.053 1.00 93.75 183 MET A N 1
ATOM 1422 C CA . MET A 1 183 ? -23.198 1.642 20.337 1.00 93.75 183 MET A CA 1
ATOM 1423 C C . MET A 1 183 ? -22.948 2.673 21.448 1.00 93.75 183 MET A C 1
ATOM 1425 O O . MET A 1 183 ? -23.453 2.512 22.558 1.00 93.75 183 MET A O 1
ATOM 1429 N N . ILE A 1 184 ? -22.209 3.748 21.153 1.00 91.50 184 ILE A N 1
ATOM 1430 C CA . ILE A 1 184 ? -21.964 4.836 22.111 1.00 91.50 184 ILE A CA 1
ATOM 1431 C C . ILE A 1 184 ? -23.281 5.522 22.480 1.00 91.50 184 ILE A C 1
ATOM 1433 O O . ILE A 1 184 ? -23.558 5.711 23.662 1.00 91.50 184 ILE A O 1
ATOM 1437 N N . LEU A 1 185 ? -24.117 5.846 21.491 1.00 91.75 185 LEU A N 1
ATOM 1438 C CA . LEU A 1 185 ? -25.423 6.464 21.729 1.00 91.75 185 LEU A CA 1
ATOM 1439 C C . LEU A 1 185 ? -26.337 5.565 22.567 1.00 91.75 185 LEU A C 1
ATOM 1441 O O . LEU A 1 185 ? -26.966 6.049 23.504 1.00 91.75 185 LEU A O 1
ATOM 1445 N N . ALA A 1 186 ? -26.366 4.262 22.284 1.00 88.94 186 ALA A N 1
ATOM 1446 C CA . ALA A 1 186 ? -27.129 3.298 23.069 1.00 88.94 186 ALA A CA 1
ATOM 1447 C C . ALA A 1 186 ? -26.624 3.216 24.519 1.00 88.94 186 ALA A C 1
ATOM 1449 O O . ALA A 1 186 ? -27.431 3.204 25.446 1.00 88.94 186 ALA A O 1
ATOM 1450 N N . GLY A 1 187 ? -25.304 3.223 24.729 1.00 87.06 187 GLY A N 1
ATOM 1451 C CA . GLY A 1 187 ? -24.704 3.229 26.065 1.00 87.06 187 GLY A CA 1
ATOM 1452 C C . GLY A 1 187 ? -25.030 4.496 26.859 1.00 87.06 187 GLY A C 1
ATOM 1453 O O . GLY A 1 187 ? -25.418 4.411 28.023 1.00 87.06 187 GLY A O 1
ATOM 1454 N N . VAL A 1 188 ? -24.940 5.670 26.225 1.00 86.56 188 VAL A N 1
ATOM 1455 C CA . VAL A 1 188 ? -25.304 6.951 26.854 1.00 86.56 188 VAL A CA 1
ATOM 1456 C C . VAL A 1 188 ? -26.798 6.991 27.174 1.00 86.56 188 VAL A C 1
ATOM 1458 O O . VAL A 1 188 ? -27.174 7.371 28.280 1.00 86.56 188 VAL A O 1
ATOM 1461 N N . PHE A 1 189 ? -27.651 6.547 26.250 1.00 87.25 189 PHE A N 1
ATOM 1462 C CA . PHE A 1 189 ? -29.094 6.476 26.468 1.00 87.25 189 PHE A CA 1
ATOM 1463 C C . PHE A 1 189 ? -29.439 5.556 27.645 1.00 87.25 189 PHE A C 1
ATOM 1465 O O . PHE A 1 189 ? -30.185 5.955 28.537 1.00 87.25 189 PHE A O 1
ATOM 1472 N N . PHE A 1 190 ? -28.837 4.366 27.704 1.00 82.94 190 PHE A N 1
ATOM 1473 C CA . PHE A 1 190 ? -29.024 3.434 28.816 1.00 82.94 190 PHE A CA 1
ATOM 1474 C C . PHE A 1 190 ? -28.550 4.049 30.141 1.00 82.94 190 PHE A C 1
ATOM 1476 O O . PHE A 1 190 ? -29.266 4.019 31.139 1.00 82.94 190 PHE A O 1
ATOM 1483 N N . SER A 1 191 ? -27.378 4.686 30.151 1.00 80.88 191 SER A N 1
ATOM 1484 C CA . SER A 1 191 ? -26.845 5.311 31.361 1.00 80.88 191 SER A CA 1
ATOM 1485 C C . SER A 1 191 ? -27.682 6.487 31.859 1.00 80.88 191 SER A C 1
ATOM 1487 O O . SER A 1 191 ? -27.743 6.698 33.063 1.00 80.88 191 SER A O 1
ATOM 1489 N N . VAL A 1 192 ? -28.270 7.296 30.978 1.00 78.44 192 VAL A N 1
ATOM 1490 C CA . VAL A 1 192 ? -29.003 8.498 31.403 1.00 78.44 192 VAL A CA 1
ATOM 1491 C C . VAL A 1 192 ? -30.461 8.176 31.698 1.00 78.44 192 VAL A C 1
ATOM 1493 O O . VAL A 1 192 ? -30.983 8.627 32.710 1.00 78.44 192 VAL A O 1
ATOM 1496 N N . VAL A 1 193 ? -31.122 7.402 30.840 1.00 79.75 193 VAL A N 1
ATOM 1497 C CA . VAL A 1 193 ? -32.570 7.178 30.924 1.00 79.75 193 VAL A CA 1
ATOM 1498 C C . VAL A 1 193 ? -32.893 6.028 31.869 1.00 79.75 193 VAL A C 1
ATOM 1500 O O . VAL A 1 193 ? -33.732 6.177 32.753 1.00 79.75 193 VAL A O 1
ATOM 1503 N N . ILE A 1 194 ? -32.202 4.893 31.734 1.00 76.94 194 ILE A N 1
ATOM 1504 C CA . ILE A 1 194 ? -32.526 3.692 32.518 1.00 76.94 194 ILE A CA 1
ATOM 1505 C C . ILE A 1 194 ? -32.007 3.813 33.944 1.00 76.94 194 ILE A C 1
ATOM 1507 O O . ILE A 1 194 ? -32.707 3.414 34.868 1.00 76.94 194 ILE A O 1
ATOM 1511 N N . VAL A 1 195 ? -30.835 4.419 34.156 1.00 75.44 195 VAL A N 1
ATOM 1512 C CA . VAL A 1 195 ? -30.351 4.650 35.524 1.00 75.44 195 VAL A CA 1
ATOM 1513 C C . VAL A 1 195 ? -31.224 5.672 36.239 1.00 75.44 195 VAL A C 1
ATOM 1515 O O . VAL A 1 195 ? -31.591 5.405 37.372 1.00 75.44 195 VAL A O 1
ATOM 1518 N N . LYS A 1 196 ? -31.610 6.794 35.610 1.00 75.25 196 LYS A N 1
ATOM 1519 C CA . LYS A 1 196 ? -32.469 7.792 36.274 1.00 75.25 196 LYS A CA 1
ATOM 1520 C C . LYS A 1 196 ? -33.851 7.241 36.599 1.00 75.25 196 LYS A C 1
ATOM 1522 O O . LYS A 1 196 ? -34.233 7.253 37.762 1.00 75.25 196 LYS A O 1
ATOM 1527 N N . HIS A 1 197 ? -34.558 6.692 35.614 1.00 78.50 197 HIS A N 1
ATOM 1528 C CA . HIS A 1 197 ? -35.894 6.146 35.857 1.00 78.50 197 HIS A CA 1
ATOM 1529 C C . HIS A 1 197 ? -35.865 4.887 36.723 1.00 78.50 197 HIS A C 1
ATOM 1531 O O . HIS A 1 197 ? -36.774 4.667 37.516 1.00 78.50 197 HIS A O 1
ATOM 1537 N N . GLY A 1 198 ? -34.807 4.079 36.624 1.00 72.12 198 GLY A N 1
ATOM 1538 C CA . GLY A 1 198 ? -34.585 2.944 37.513 1.00 72.12 198 GLY A CA 1
ATOM 1539 C C . GLY A 1 198 ? -34.332 3.376 38.957 1.00 72.12 198 GLY A C 1
ATOM 1540 O O . GLY A 1 198 ? -34.903 2.779 39.864 1.00 72.12 198 GLY A O 1
ATOM 1541 N N . LEU A 1 199 ? -33.532 4.426 39.183 1.00 72.81 199 LEU A N 1
ATOM 1542 C CA . LEU A 1 199 ? -33.306 4.973 40.524 1.00 72.81 199 LEU A CA 1
ATOM 1543 C C . LEU A 1 199 ? -34.576 5.605 41.091 1.00 72.81 199 LEU A C 1
ATOM 1545 O O . LEU A 1 199 ? -34.869 5.386 42.256 1.00 72.81 199 LEU A O 1
ATOM 1549 N N . GLU A 1 200 ? -35.319 6.367 40.286 1.00 76.06 200 GLU A N 1
ATOM 1550 C CA . GLU A 1 200 ? -36.592 6.981 40.685 1.00 76.06 200 GLU A CA 1
ATOM 1551 C C . GLU A 1 200 ? -37.615 5.912 41.079 1.00 76.06 200 GLU A C 1
ATOM 1553 O O . GLU A 1 200 ? -38.199 5.990 42.158 1.00 76.06 200 GLU A O 1
ATOM 1558 N N . ALA A 1 201 ? -37.771 4.870 40.257 1.00 72.00 201 ALA A N 1
ATOM 1559 C CA . ALA A 1 201 ? -38.664 3.754 40.551 1.00 72.00 201 ALA A CA 1
ATOM 1560 C C . ALA A 1 201 ? -38.210 2.957 41.785 1.00 72.00 201 ALA A C 1
ATOM 1562 O O . ALA A 1 201 ? -39.037 2.559 42.605 1.00 72.00 201 ALA A O 1
ATOM 1563 N N . ALA A 1 202 ? -36.900 2.748 41.953 1.00 71.75 202 ALA A N 1
ATOM 1564 C CA . ALA A 1 202 ? -36.353 2.092 43.136 1.00 71.75 202 ALA A CA 1
ATOM 1565 C C . ALA A 1 202 ? -36.566 2.935 44.403 1.00 71.75 202 ALA A C 1
ATOM 1567 O O . ALA A 1 202 ? -36.968 2.387 45.427 1.00 71.75 202 ALA A O 1
ATOM 1568 N N . LEU A 1 203 ? -36.362 4.256 44.346 1.00 71.50 203 LEU A N 1
ATOM 1569 C CA . LEU A 1 203 ? -36.613 5.151 45.479 1.00 71.50 203 LEU A CA 1
ATOM 1570 C C . LEU A 1 203 ? -38.092 5.149 45.866 1.00 71.50 203 LEU A C 1
ATOM 1572 O O . LEU A 1 203 ? -38.415 5.049 47.044 1.00 71.50 203 LEU A O 1
ATOM 1576 N N . GLN A 1 204 ? -38.984 5.207 44.875 1.00 72.69 204 GLN A N 1
ATOM 1577 C CA . GLN A 1 204 ? -40.427 5.172 45.095 1.00 72.69 204 GLN A CA 1
ATOM 1578 C C . GLN A 1 204 ? -40.885 3.851 45.733 1.00 72.69 204 GLN A C 1
ATOM 1580 O O . GLN A 1 204 ? -41.840 3.842 46.508 1.00 72.69 204 GLN A O 1
ATOM 1585 N N . PHE A 1 205 ? -40.204 2.743 45.426 1.00 75.00 205 PHE A N 1
ATOM 1586 C CA . PHE A 1 205 ? -40.507 1.429 45.987 1.00 75.00 205 PHE A CA 1
ATOM 1587 C C . PHE A 1 205 ? -39.950 1.232 47.405 1.00 75.00 205 PHE A C 1
ATOM 1589 O O . PHE A 1 205 ? -40.645 0.682 48.257 1.00 75.00 205 PHE A O 1
ATOM 1596 N N . PHE A 1 206 ? -38.712 1.661 47.668 1.00 70.69 206 PHE A N 1
ATOM 1597 C CA . PHE A 1 206 ? -38.058 1.453 48.965 1.00 70.69 206 PHE A CA 1
ATOM 1598 C C . PHE A 1 206 ? -38.449 2.491 50.025 1.00 70.69 206 PHE A C 1
ATOM 1600 O O . PHE A 1 206 ? -38.559 2.124 51.193 1.00 70.69 206 PHE A O 1
ATOM 1607 N N . ASP A 1 207 ? -38.666 3.756 49.646 1.00 72.62 207 ASP A N 1
ATOM 1608 C CA . ASP A 1 207 ? -39.069 4.819 50.575 1.00 72.62 207 ASP A CA 1
ATOM 1609 C C . ASP A 1 207 ? -39.969 5.879 49.897 1.00 72.62 207 ASP A C 1
ATOM 1611 O O . ASP A 1 207 ? -39.509 6.939 49.445 1.00 72.62 207 ASP A O 1
ATOM 1615 N N . PRO A 1 208 ? -41.287 5.619 49.823 1.00 72.56 208 PRO A N 1
ATOM 1616 C CA . PRO A 1 208 ? -42.230 6.522 49.172 1.00 72.56 208 PRO A CA 1
ATOM 1617 C C . PRO A 1 208 ? -42.407 7.849 49.925 1.00 72.56 208 PRO A C 1
ATOM 1619 O O . PRO A 1 208 ? -42.709 8.869 49.302 1.00 72.56 208 PRO A O 1
ATOM 1622 N N . GLN A 1 209 ? -42.215 7.873 51.250 1.00 66.19 209 GLN A N 1
ATOM 1623 C CA . GLN A 1 209 ? -42.368 9.096 52.044 1.00 66.19 209 GLN A CA 1
ATOM 1624 C C . GLN A 1 209 ? -41.218 10.070 51.777 1.00 66.19 209 GLN A C 1
ATOM 1626 O O . GLN A 1 209 ? -41.454 11.262 51.565 1.00 66.19 209 GLN A O 1
ATOM 1631 N N . PHE A 1 210 ? -39.987 9.560 51.699 1.00 67.38 210 PHE A N 1
ATOM 1632 C CA . PHE A 1 210 ? -38.820 10.362 51.344 1.00 67.38 210 PHE A CA 1
ATOM 1633 C C . PHE A 1 210 ? -38.877 10.877 49.898 1.00 67.38 210 PHE A C 1
ATOM 1635 O O . PHE A 1 210 ? -38.546 12.034 49.635 1.00 67.38 210 PHE A O 1
ATOM 1642 N N . TYR A 1 211 ? -39.367 10.061 48.960 1.00 69.94 211 TYR A N 1
ATOM 1643 C CA . TYR A 1 211 ? -39.549 10.471 47.565 1.00 69.94 211 TYR A CA 1
ATOM 1644 C C . TYR A 1 211 ? -40.512 11.664 47.422 1.00 69.94 211 TYR A C 1
ATOM 1646 O O . TYR A 1 211 ? -40.204 12.644 46.740 1.00 69.94 211 TYR A O 1
ATOM 1654 N N . HIS A 1 212 ? -41.653 11.635 48.118 1.00 71.06 212 HIS A N 1
ATOM 1655 C CA . HIS A 1 212 ? -42.599 12.754 48.108 1.00 71.06 212 HIS A CA 1
ATOM 1656 C C . HIS A 1 212 ? -42.029 14.026 48.746 1.00 71.06 212 HIS A C 1
ATOM 1658 O O . HIS A 1 212 ? -42.272 15.118 48.228 1.00 71.06 212 HIS A O 1
ATOM 1664 N N . PHE A 1 213 ? -41.244 13.891 49.816 1.00 73.31 213 PHE A N 1
ATOM 1665 C CA . PHE A 1 213 ? -40.540 15.012 50.439 1.00 73.31 213 PHE A CA 1
ATOM 1666 C C . PHE A 1 213 ? -39.524 15.659 49.479 1.00 73.31 213 PHE A C 1
ATOM 1668 O O . PHE A 1 213 ? -39.506 16.881 49.332 1.00 73.31 213 PHE A O 1
ATOM 1675 N N . MET A 1 214 ? -38.739 14.851 48.758 1.00 69.38 214 MET A N 1
ATOM 1676 C CA . MET A 1 214 ? -37.772 15.333 47.762 1.00 69.38 214 MET A CA 1
ATOM 1677 C C . MET A 1 214 ? -38.444 16.076 46.598 1.00 69.38 214 MET A C 1
ATOM 1679 O O . MET A 1 214 ? -37.980 17.145 46.210 1.00 69.38 214 MET A O 1
ATOM 1683 N N . ILE A 1 215 ? -39.575 15.578 46.085 1.00 72.38 215 ILE A N 1
ATOM 1684 C CA . ILE A 1 215 ? -40.342 16.264 45.027 1.00 72.38 215 ILE A CA 1
ATOM 1685 C C . ILE A 1 215 ? -40.899 17.609 45.509 1.00 72.38 215 ILE A C 1
ATOM 1687 O O . ILE A 1 215 ? -40.987 18.562 44.733 1.00 72.38 215 ILE A O 1
ATOM 1691 N N . GLN A 1 216 ? -41.330 17.693 46.770 1.00 72.31 216 GLN A N 1
ATOM 1692 C CA . GLN A 1 216 ? -41.830 18.944 47.342 1.00 72.31 216 GLN A CA 1
ATOM 1693 C C . GLN A 1 216 ? -40.705 19.977 47.483 1.00 72.31 216 GLN A C 1
ATOM 1695 O O . GLN A 1 216 ? -40.884 21.114 47.053 1.00 72.31 216 GLN A O 1
ATOM 1700 N N . GLN A 1 217 ? -39.535 19.561 47.974 1.00 67.50 217 GLN A N 1
ATOM 1701 C CA . GLN A 1 217 ? -38.331 20.398 48.039 1.00 67.50 217 GLN A CA 1
ATOM 1702 C C . GLN A 1 217 ? -37.888 20.881 46.650 1.00 67.50 217 GLN A C 1
ATOM 1704 O O . GLN A 1 217 ? -37.655 22.071 46.468 1.00 67.50 217 GLN A O 1
ATOM 1709 N N . GLU A 1 218 ? -37.847 20.001 45.646 1.00 71.25 218 GLU A N 1
ATOM 1710 C CA . GLU A 1 218 ? -37.428 20.365 44.285 1.00 71.25 218 GLU A CA 1
ATOM 1711 C C . GLU A 1 218 ? -38.376 21.394 43.640 1.00 71.25 218 GLU A C 1
ATOM 1713 O O . GLU A 1 218 ? -37.930 22.331 42.977 1.00 71.25 218 GLU A O 1
ATOM 1718 N N . LYS A 1 219 ? -39.687 21.287 43.895 1.00 75.75 219 LYS A N 1
ATOM 1719 C CA . LYS A 1 219 ? -40.683 22.277 43.448 1.00 75.75 219 LYS A CA 1
ATOM 1720 C C . LYS A 1 219 ? -40.550 23.615 44.171 1.00 75.75 219 LYS A C 1
ATOM 1722 O O . LYS A 1 219 ? -40.782 24.662 43.569 1.00 75.75 219 LYS A O 1
ATOM 1727 N N . GLU A 1 220 ? -40.207 23.601 45.454 1.00 69.56 220 GLU A N 1
ATOM 1728 C CA . GLU A 1 220 ? -39.954 24.823 46.221 1.00 69.56 220 GLU A CA 1
ATOM 1729 C C . GLU A 1 220 ? -38.659 25.511 45.783 1.00 69.56 220 GLU A C 1
ATOM 1731 O O . GLU A 1 220 ? -38.633 26.733 45.655 1.00 69.56 220 GLU A O 1
ATOM 1736 N N . GLU A 1 221 ? -37.607 24.748 45.488 1.00 62.91 221 GLU A N 1
ATOM 1737 C CA . GLU A 1 221 ? -36.363 25.272 44.923 1.00 62.91 221 GLU A CA 1
ATOM 1738 C C . GLU A 1 221 ? -36.575 25.844 43.519 1.00 62.91 221 GLU A C 1
ATOM 1740 O O . GLU A 1 221 ? -36.099 26.941 43.237 1.00 62.91 221 GLU A O 1
ATOM 1745 N N . GLN A 1 222 ? -37.344 25.171 42.658 1.00 67.25 222 GLN A N 1
ATOM 1746 C CA . GLN A 1 222 ? -37.701 25.692 41.333 1.00 67.25 222 GLN A CA 1
ATOM 1747 C C . GLN A 1 222 ? -38.476 27.012 41.427 1.00 67.25 222 GLN A C 1
ATOM 1749 O O . GLN A 1 222 ? -38.132 27.963 40.731 1.00 67.25 222 GLN A O 1
ATOM 1754 N N . ARG A 1 223 ? -39.436 27.128 42.354 1.00 69.69 223 ARG A N 1
ATOM 1755 C CA . ARG A 1 223 ? -40.154 28.393 42.603 1.00 69.69 223 ARG A CA 1
ATOM 1756 C C . ARG A 1 223 ? -39.238 29.515 43.096 1.00 69.69 223 ARG A C 1
ATOM 1758 O O . ARG A 1 223 ? -39.430 30.661 42.705 1.00 69.69 223 ARG A O 1
ATOM 1765 N N . LYS A 1 224 ? -38.242 29.207 43.932 1.00 66.25 224 LYS A N 1
ATOM 1766 C CA . LYS A 1 224 ? -37.250 30.187 44.415 1.00 66.25 224 LYS A CA 1
ATOM 1767 C C . LYS A 1 224 ? -36.296 30.636 43.307 1.00 66.25 224 LYS A C 1
ATOM 1769 O O . LYS A 1 224 ? -35.978 31.817 43.220 1.00 66.25 224 LYS A O 1
ATOM 1774 N N . ILE A 1 225 ? -35.910 29.720 42.416 1.00 62.53 225 ILE A N 1
ATOM 1775 C CA . ILE A 1 225 ? -35.107 30.027 41.221 1.00 62.53 225 ILE A CA 1
ATOM 1776 C C . ILE A 1 225 ? -35.896 30.921 40.256 1.00 62.53 225 ILE A C 1
ATOM 1778 O O . ILE A 1 225 ? -35.354 31.903 39.755 1.00 62.53 225 ILE A O 1
ATOM 1782 N N . GLU A 1 226 ? -37.176 30.623 40.024 1.00 69.56 226 GLU A N 1
ATOM 1783 C CA . GLU A 1 226 ? -38.070 31.447 39.197 1.00 69.56 226 GLU A CA 1
ATOM 1784 C C . GLU A 1 226 ? -38.337 32.830 39.816 1.00 69.56 226 GLU A C 1
ATOM 1786 O O . GLU A 1 226 ? -38.505 33.808 39.090 1.00 69.56 226 GLU A O 1
ATOM 1791 N N . ALA A 1 227 ? -38.300 32.935 41.148 1.00 74.69 227 ALA A N 1
ATOM 1792 C CA . ALA A 1 227 ? -38.353 34.197 41.888 1.00 74.69 227 ALA A CA 1
ATOM 1793 C C . ALA A 1 227 ? -37.004 34.953 41.938 1.00 74.69 227 ALA A C 1
ATOM 1795 O O . ALA A 1 227 ? -36.945 36.058 42.478 1.00 74.69 227 ALA A O 1
ATOM 1796 N N . GLY A 1 228 ? -35.930 34.393 41.367 1.00 56.06 228 GLY A N 1
ATOM 1797 C CA . GLY A 1 228 ? -34.606 35.018 41.296 1.00 56.06 228 GLY A CA 1
ATOM 1798 C C . GLY A 1 228 ? -33.762 34.919 42.574 1.00 56.06 228 GLY A C 1
ATOM 1799 O O . GLY A 1 228 ? -32.732 35.587 42.668 1.00 56.06 228 GLY A O 1
ATOM 1800 N N . GLU A 1 229 ? -34.155 34.096 43.550 1.00 62.25 229 GLU A N 1
ATOM 1801 C CA . GLU A 1 229 ? -33.357 33.840 44.753 1.00 62.25 229 GLU A CA 1
ATOM 1802 C C . GLU A 1 229 ? -32.220 32.842 44.470 1.00 62.25 229 GLU A C 1
ATOM 1804 O O . GLU A 1 229 ? -32.386 31.836 43.775 1.00 62.25 229 GLU A O 1
ATOM 1809 N N . PHE A 1 230 ? -31.032 33.108 45.026 1.00 55.09 230 PHE A N 1
ATOM 1810 C CA . PHE A 1 230 ? -29.865 32.240 44.867 1.00 55.09 230 PHE A CA 1
ATOM 1811 C C . PHE A 1 230 ? -30.025 30.961 45.701 1.00 55.09 230 PHE A C 1
ATOM 1813 O O . PHE A 1 230 ? -29.886 30.978 46.924 1.00 55.09 230 PHE A O 1
ATOM 1820 N N . VAL A 1 231 ? -30.299 29.841 45.031 1.00 55.84 231 VAL A N 1
ATOM 1821 C CA . VAL A 1 231 ? -30.362 28.512 45.654 1.00 55.84 231 VAL A CA 1
ATOM 1822 C C . VAL A 1 231 ? -28.953 27.908 45.703 1.00 55.84 231 VAL A C 1
ATOM 1824 O O . VAL A 1 231 ? -28.384 27.549 44.670 1.00 55.84 231 VAL A O 1
ATOM 1827 N N . ASP A 1 232 ? -28.382 27.820 46.908 1.00 56.91 232 ASP A N 1
ATOM 1828 C CA . ASP A 1 232 ? -27.078 27.195 47.172 1.00 56.91 232 ASP A CA 1
ATOM 1829 C C . ASP 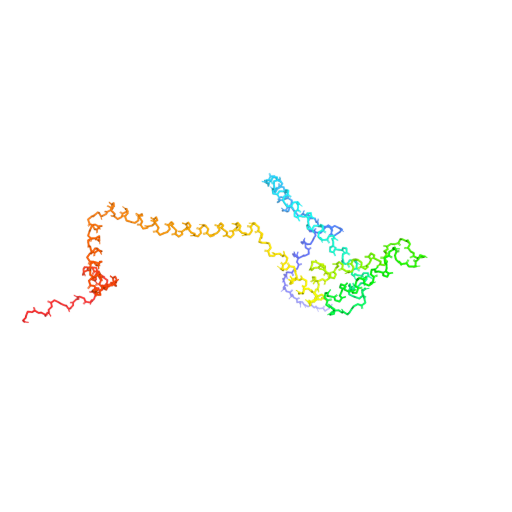A 1 232 ? -27.196 25.673 46.976 1.00 56.91 232 ASP A C 1
ATOM 1831 O O . ASP A 1 232 ? -27.905 25.010 47.724 1.00 56.91 232 ASP A O 1
ATOM 1835 N N . LYS A 1 233 ? -26.534 25.117 45.951 1.00 56.78 233 LYS A N 1
ATOM 1836 C CA . LYS A 1 233 ? -26.622 23.691 45.566 1.00 56.78 233 LYS A CA 1
ATOM 1837 C C . LYS A 1 233 ? -25.560 22.805 46.228 1.00 56.78 233 LYS A C 1
ATOM 1839 O O . LYS A 1 233 ? -25.395 21.650 45.833 1.00 56.78 233 LYS A O 1
ATOM 1844 N N . ASP A 1 234 ? -24.814 23.319 47.206 1.00 55.16 234 ASP A N 1
ATOM 1845 C CA . ASP A 1 234 ? -23.746 22.555 47.849 1.00 55.16 234 ASP A CA 1
ATOM 1846 C C . ASP A 1 234 ? -24.303 21.452 48.779 1.00 55.16 234 ASP A C 1
ATOM 1848 O O . ASP A 1 234 ? -24.854 21.744 49.849 1.00 55.16 234 ASP A O 1
ATOM 1852 N N . PRO A 1 235 ? -24.071 20.154 48.483 1.00 52.66 235 PRO A N 1
ATOM 1853 C CA . PRO A 1 235 ? -24.658 19.044 49.246 1.00 52.66 235 PRO A CA 1
ATOM 1854 C C . PRO A 1 235 ? -24.171 18.990 50.704 1.00 52.66 235 PRO A C 1
ATOM 1856 O O . PRO A 1 235 ? -24.845 18.458 51.584 1.00 52.66 235 PRO A O 1
ATOM 1859 N N . LYS A 1 236 ? -23.009 19.590 50.999 1.00 52.84 236 LYS A N 1
ATOM 1860 C CA . LYS A 1 236 ? -22.453 19.702 52.360 1.00 52.84 236 LYS A CA 1
ATOM 1861 C C . LYS A 1 236 ? -23.189 20.731 53.228 1.00 52.84 236 LYS A C 1
ATOM 1863 O O . LYS A 1 236 ? -23.161 20.618 54.453 1.00 52.84 236 LYS A O 1
ATOM 1868 N N . ARG A 1 237 ? -23.819 21.735 52.611 1.00 50.59 237 ARG A N 1
ATOM 1869 C CA . ARG A 1 237 ? -24.515 22.847 53.282 1.00 50.59 237 ARG A CA 1
ATOM 1870 C C . ARG A 1 237 ? -26.022 22.646 53.390 1.00 50.59 237 ARG A C 1
ATOM 1872 O O . ARG A 1 237 ? -26.652 23.356 54.168 1.00 50.59 237 ARG A O 1
ATOM 1879 N N . LEU A 1 238 ? -26.560 21.656 52.683 1.00 50.53 238 LEU A N 1
ATOM 1880 C CA . LEU A 1 238 ? -27.969 21.252 52.707 1.00 50.53 238 LEU A CA 1
ATOM 1881 C C . LEU A 1 238 ? -28.246 20.029 53.597 1.00 50.53 238 LEU A C 1
ATOM 1883 O O . LEU A 1 238 ? -29.388 19.797 53.972 1.00 50.53 238 LEU A O 1
ATOM 1887 N N . ALA A 1 239 ? -27.222 19.266 54.003 1.00 50.75 239 ALA A N 1
ATOM 1888 C CA . ALA A 1 239 ? -27.430 18.068 54.819 1.00 50.75 239 ALA A CA 1
ATOM 1889 C C . ALA A 1 239 ? -28.120 18.389 56.169 1.00 50.75 239 ALA A C 1
ATOM 1891 O O . ALA A 1 239 ? -27.726 19.374 56.813 1.00 50.75 239 ALA A O 1
ATOM 1892 N N . PRO A 1 240 ? -29.078 17.562 56.640 1.00 58.19 240 PRO A N 1
ATOM 1893 C CA . PRO A 1 240 ? -29.713 17.717 57.948 1.00 58.19 240 PRO A CA 1
ATOM 1894 C C . PRO A 1 240 ? -28.674 17.780 59.074 1.00 58.19 240 PRO A C 1
ATOM 1896 O O . PRO A 1 240 ? -27.630 17.123 59.011 1.00 58.19 240 PRO A O 1
ATOM 1899 N N . SER A 1 241 ? -28.949 18.552 60.127 1.00 55.72 241 SER A N 1
ATOM 1900 C CA . SER A 1 241 ? -28.005 18.780 61.236 1.00 55.72 241 SER A CA 1
ATOM 1901 C C . SER A 1 241 ? -27.504 17.478 61.883 1.00 55.72 241 SER A C 1
ATOM 1903 O O . SER A 1 241 ? -26.335 17.396 62.260 1.00 55.72 241 SER A O 1
ATOM 1905 N N . ALA A 1 242 ? -28.339 16.434 61.920 1.00 53.34 242 ALA A N 1
ATOM 1906 C CA . ALA A 1 242 ? -27.985 15.097 62.398 1.00 53.34 242 ALA A CA 1
ATOM 1907 C C . ALA A 1 242 ? -26.842 14.441 61.594 1.00 53.34 242 ALA A C 1
ATOM 1909 O O . ALA A 1 242 ? -25.947 13.833 62.176 1.00 53.34 242 ALA A O 1
ATOM 1910 N N . VAL A 1 243 ? -26.813 14.623 60.270 1.00 56.94 243 VAL A N 1
ATOM 1911 C CA . VAL A 1 243 ? -25.771 14.066 59.388 1.00 56.94 243 VAL A CA 1
ATOM 1912 C C . VAL A 1 243 ? -24.480 14.889 59.477 1.00 56.94 243 VAL A C 1
ATOM 1914 O O . VAL A 1 243 ? -23.384 14.328 59.469 1.00 56.94 243 VAL A O 1
ATOM 1917 N N . ARG A 1 244 ? -24.572 16.215 59.663 1.00 54.16 244 ARG A N 1
ATOM 1918 C CA . ARG A 1 244 ? -23.385 17.069 59.889 1.00 54.16 244 ARG A CA 1
ATOM 1919 C C . ARG A 1 244 ? -22.670 16.756 61.203 1.00 54.16 244 ARG A C 1
ATOM 1921 O O . ARG A 1 244 ? -21.442 16.812 61.237 1.00 54.16 244 ARG A O 1
ATOM 1928 N N . LYS A 1 245 ? -23.419 16.410 62.257 1.00 56.19 245 LYS A N 1
ATOM 1929 C CA . LYS A 1 245 ? -22.865 16.007 63.561 1.00 56.19 245 LYS A CA 1
ATOM 1930 C C . LYS A 1 245 ? -22.061 14.703 63.476 1.00 56.19 245 LYS A C 1
ATOM 1932 O O . LYS A 1 245 ? -21.045 14.585 64.150 1.00 56.19 245 LYS A O 1
ATOM 1937 N N . LEU A 1 246 ? -22.460 13.770 62.608 1.00 56.00 246 LEU A N 1
ATOM 1938 C CA . LEU A 1 246 ? -21.747 12.503 62.391 1.00 56.00 246 LEU A CA 1
ATOM 1939 C C . LEU A 1 246 ? -20.461 12.664 61.564 1.00 56.00 246 LEU A C 1
ATOM 1941 O O . LEU A 1 246 ? -19.474 11.991 61.841 1.00 56.00 246 LEU A O 1
ATOM 1945 N N . LEU A 1 247 ? -20.445 13.564 60.573 1.00 54.88 247 LEU A N 1
ATOM 1946 C CA . LEU A 1 247 ? -19.252 13.814 59.750 1.00 54.88 247 LEU A CA 1
ATOM 1947 C C . LEU A 1 247 ? -18.167 14.639 60.463 1.00 54.88 247 LEU A C 1
ATOM 1949 O O . LEU A 1 247 ? -16.995 14.527 60.109 1.00 54.88 247 LEU A O 1
ATOM 1953 N N . PHE A 1 248 ? -18.532 15.461 61.453 1.00 53.09 248 PHE A N 1
ATOM 1954 C CA . PHE A 1 248 ? -17.591 16.298 62.209 1.00 53.09 248 PHE A CA 1
ATOM 1955 C C . PHE A 1 248 ? -17.904 16.268 63.714 1.00 53.09 248 PHE A C 1
ATOM 1957 O O . PHE A 1 248 ? -18.351 17.278 64.268 1.00 53.09 248 PHE A O 1
ATOM 1964 N N . PRO A 1 249 ? -17.651 15.138 64.400 1.00 52.66 249 PRO A N 1
ATOM 1965 C CA . PRO A 1 249 ? -18.035 14.965 65.802 1.00 52.66 249 PRO A CA 1
ATOM 1966 C C . PRO A 1 249 ? -17.358 15.982 66.735 1.00 52.66 249 PRO A C 1
ATOM 1968 O O . PRO A 1 249 ? -17.955 16.411 67.714 1.00 52.66 249 PRO A O 1
ATOM 1971 N N . GLY A 1 250 ? -16.146 16.441 66.400 1.00 54.28 250 GLY A N 1
ATOM 1972 C CA . GLY A 1 250 ? -15.367 17.372 67.227 1.00 54.28 250 GLY A CA 1
ATOM 1973 C C . GLY A 1 250 ? -15.782 18.846 67.162 1.00 54.28 250 GLY A C 1
ATOM 1974 O O . GLY A 1 250 ? -15.275 19.640 67.945 1.00 54.28 250 GLY A O 1
ATOM 1975 N N . ARG A 1 251 ? -16.678 19.248 66.248 1.00 51.16 251 ARG A N 1
ATOM 1976 C CA . ARG A 1 251 ? -17.032 20.671 66.054 1.00 51.16 251 ARG A CA 1
ATOM 1977 C C . ARG A 1 251 ? -18.260 21.123 66.852 1.00 51.16 251 ARG A C 1
ATOM 1979 O O . ARG A 1 251 ? -18.522 22.315 66.924 1.00 51.16 251 ARG A O 1
ATOM 1986 N N . PHE A 1 252 ? -18.993 20.182 67.446 1.00 50.25 252 PHE A N 1
ATOM 1987 C CA . PHE A 1 252 ? -20.237 20.431 68.187 1.00 50.25 252 PHE A CA 1
ATOM 1988 C C . PHE A 1 252 ? -20.122 20.127 69.689 1.00 50.25 252 PHE A C 1
ATOM 1990 O O . PHE A 1 252 ? -21.131 20.105 70.381 1.00 50.25 252 PHE A O 1
ATOM 1997 N N . ILE A 1 253 ? -18.909 19.893 70.199 1.00 52.06 253 ILE A N 1
ATOM 1998 C CA . ILE A 1 253 ? -18.677 19.593 71.621 1.00 52.06 253 ILE A CA 1
ATOM 1999 C C . ILE A 1 253 ? -18.712 20.880 72.472 1.00 52.06 253 ILE A C 1
ATOM 2001 O O . ILE A 1 253 ? -18.819 20.799 73.688 1.00 52.06 253 ILE A O 1
ATOM 2005 N N . HIS A 1 254 ? -18.610 22.075 71.878 1.00 48.81 254 HIS A N 1
ATOM 2006 C CA . HIS A 1 254 ? -18.519 23.357 72.604 1.00 48.81 254 HIS A CA 1
ATOM 2007 C C . HIS A 1 254 ? -19.525 24.379 72.051 1.00 48.81 254 HIS A C 1
ATOM 2009 O O . HIS A 1 254 ? -19.126 25.380 71.461 1.00 48.81 254 HIS A O 1
ATOM 2015 N N . GLY A 1 255 ? -20.827 24.097 72.145 1.00 44.75 255 GLY A N 1
ATOM 2016 C CA . GLY A 1 255 ? -21.840 24.974 71.542 1.00 44.75 255 GLY A CA 1
ATOM 2017 C C . GLY A 1 255 ? -23.172 25.122 72.270 1.00 44.75 255 GLY A C 1
ATOM 2018 O O . GLY A 1 255 ? -23.999 25.870 71.766 1.00 44.75 255 GLY A O 1
ATOM 2019 N N . ASP A 1 256 ? -23.372 24.471 73.421 1.00 44.59 256 ASP A N 1
ATOM 2020 C CA . ASP A 1 256 ? -24.626 24.571 74.193 1.00 44.59 256 ASP A CA 1
ATOM 2021 C C . ASP A 1 256 ? -24.434 25.256 75.564 1.00 44.59 256 ASP A C 1
ATOM 2023 O O . ASP A 1 256 ? -25.296 25.180 76.433 1.00 44.59 256 ASP A O 1
ATOM 2027 N N . GLU A 1 257 ? -23.334 25.990 75.747 1.00 43.47 257 GLU A N 1
ATOM 2028 C CA . GLU A 1 257 ? -23.146 26.915 76.870 1.00 43.47 257 GLU A CA 1
ATOM 2029 C C . GLU A 1 257 ? -22.786 28.295 76.321 1.00 43.47 257 GLU A C 1
ATOM 2031 O O . GLU A 1 257 ? -21.619 28.643 76.257 1.00 43.47 257 GLU A O 1
ATOM 2036 N N . GLU A 1 258 ? -23.779 29.026 75.809 1.00 47.16 258 GLU A N 1
ATOM 2037 C CA . GLU A 1 258 ? -23.853 30.500 75.799 1.00 47.16 258 GLU A CA 1
ATOM 2038 C C . GLU A 1 258 ? -24.992 30.946 74.870 1.00 47.16 258 GLU A C 1
ATOM 2040 O O . GLU A 1 258 ? -24.807 31.161 73.672 1.00 47.16 258 GLU A O 1
ATOM 2045 N N . LYS A 1 259 ? -26.198 31.049 75.444 1.00 38.75 259 LYS A N 1
ATOM 2046 C CA . LYS A 1 259 ? -27.201 32.102 75.179 1.00 38.75 259 LYS A CA 1
ATOM 2047 C C . LYS A 1 259 ? -28.413 31.899 76.090 1.00 38.75 259 LYS A C 1
ATOM 2049 O O . LYS A 1 259 ? -29.509 31.557 75.659 1.00 38.75 259 LYS A O 1
ATOM 2054 N N . THR A 1 260 ? -28.177 32.149 77.374 1.00 38.22 260 THR A N 1
ATOM 2055 C CA . THR A 1 260 ? -29.208 32.672 78.273 1.00 38.22 260 THR A CA 1
ATOM 2056 C C . THR A 1 260 ? -28.719 34.044 78.718 1.00 38.22 260 THR A C 1
ATOM 2058 O O . THR A 1 260 ? -27.980 34.123 79.692 1.00 38.22 260 THR A O 1
ATOM 2061 N N . GLN A 1 261 ? -29.026 35.075 77.924 1.00 31.42 261 GLN A N 1
ATOM 2062 C CA . GLN A 1 261 ? -29.189 36.499 78.272 1.00 31.42 261 GLN A CA 1
ATOM 2063 C C . GLN A 1 261 ? -29.307 37.331 76.993 1.00 31.42 261 GLN A C 1
ATOM 2065 O O . GLN A 1 261 ? -28.513 37.095 76.054 1.00 31.42 261 GLN A O 1
#

pLDDT: mean 71.72, std 17.77, range [30.09, 93.75]

Secondary structure (DSSP, 8-state):
---------------SSSSTTGGGTB-TTSPBPPPHHHHHHHHHHHHHS-HHHHHHHHHHHHHHHHHHHHHHHHHHHHHHH--HHHHTT--TT--HHHHHHHHHHHHHHH-TTT---TTS--SS--HHHHHHHHHHHHH-TTSHHHHTTS-HHHHHHHHHHHHHH--S--HHHHHHHHHHHHHHHHHHHIIIIIHHHHHHHHHHHH-HHHHHHHHHHHHHHHHHHHTT------HHHHS-HHHHHHH-GGGSSS-SSS---